Protein AF-A0A9D6S4U5-F1 (afdb_monomer)

Sequence (231 aa):
MVRTENAEIRNPKSLPSRQAGEIRNLKEIIKIENEGVQTYYLTKYLLEKYPKKKWVIDAGALQMMELSWIPHDAILTPHQGEFERLLSKITNYKLQITNKSQISNLEIFKQDISMEEKVKLFARTFNCTVLLKGERDIVCTGKCEGNVCLPTECGIVEGGNAGMTKGGTGDVLAGMVAALYTKNEAFLAAAGAAFVHKRAGEDLYTKNGYWYNASDLTDQIPQTMKRLFFL

Solvent-accessible surface area (backbone atoms only — not comparable to full-atom values): 13267 Å² total; per-residue (Å²): 144,80,88,82,77,85,78,75,81,75,72,79,75,73,77,80,77,84,73,76,64,84,82,80,49,71,76,60,40,72,68,46,82,53,63,67,62,24,41,32,53,47,48,52,51,51,46,70,74,44,70,86,57,90,46,69,43,48,66,70,46,54,72,48,55,60,82,90,64,57,46,72,61,20,33,35,49,32,42,63,74,51,44,54,53,52,58,63,48,46,66,66,51,53,76,74,57,86,59,69,78,61,51,59,62,62,55,56,7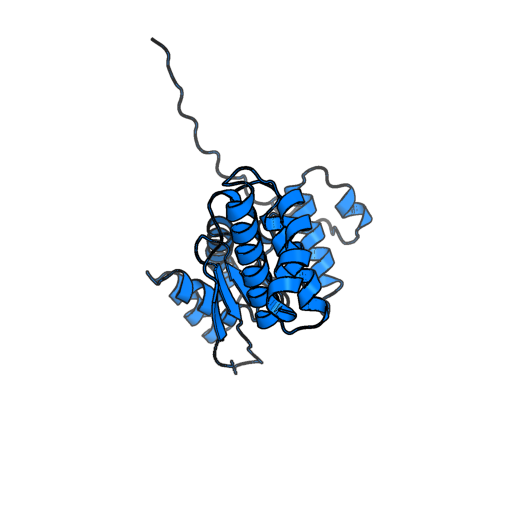5,76,49,100,66,56,70,65,57,52,47,44,52,46,11,40,75,54,22,16,21,35,37,39,49,58,75,56,25,42,31,19,30,12,52,58,61,91,94,46,63,57,83,64,52,70,50,76,41,64,65,41,56,78,44,58,80,46,83,52,36,66,56,51,45,52,51,41,24,48,60,39,38,76,82,44,55,52,53,60,11,43,49,50,28,51,40,51,51,19,52,18,42,42,54,42,34,75,75,50,46,64,71,58,54,39,65,56,45,58,68,33,36,64,56,43,50,47,52,75,76,74,107

Structure (mmCIF, N/CA/C/O backbone):
data_AF-A0A9D6S4U5-F1
#
_entry.id   AF-A0A9D6S4U5-F1
#
loop_
_atom_site.group_PDB
_atom_site.id
_atom_site.type_symbol
_atom_site.label_atom_id
_atom_site.label_alt_id
_atom_site.label_comp_id
_atom_site.label_asym_id
_atom_site.label_entity_id
_atom_site.label_seq_id
_atom_site.pdbx_PDB_ins_code
_atom_site.Cartn_x
_atom_site.Cartn_y
_atom_site.Cartn_z
_atom_site.occupancy
_atom_site.B_iso_or_equiv
_atom_site.auth_seq_id
_atom_site.auth_comp_id
_atom_site.auth_asym_id
_atom_site.auth_atom_id
_atom_site.pdbx_PDB_model_num
ATOM 1 N N . MET A 1 1 ? 12.311 46.807 -6.351 1.00 41.53 1 MET A N 1
ATOM 2 C CA . MET A 1 1 ? 10.930 47.138 -5.948 1.00 41.53 1 MET A CA 1
ATOM 3 C C . MET A 1 1 ? 9.990 46.116 -6.577 1.00 41.53 1 MET A C 1
ATOM 5 O O . MET A 1 1 ? 9.459 46.371 -7.640 1.00 41.53 1 MET A O 1
ATOM 9 N N . VAL A 1 2 ? 9.842 44.946 -5.952 1.00 29.11 2 VAL A N 1
ATOM 10 C CA . VAL A 1 2 ? 8.680 44.052 -6.086 1.00 29.11 2 VAL A CA 1
ATOM 11 C C . VAL A 1 2 ? 8.549 43.401 -4.712 1.00 29.11 2 VAL A C 1
ATOM 13 O O . VAL A 1 2 ? 9.478 42.745 -4.247 1.00 29.11 2 VAL A O 1
ATOM 16 N N . ARG A 1 3 ? 7.457 43.711 -4.014 1.00 29.62 3 ARG A N 1
ATOM 17 C CA . ARG A 1 3 ? 7.086 43.095 -2.740 1.00 29.62 3 ARG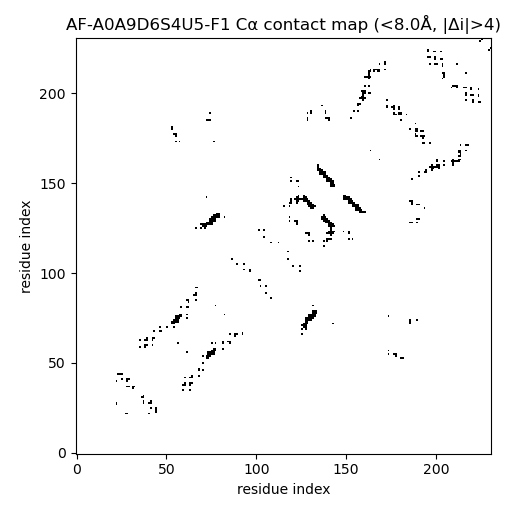 A CA 1
ATOM 18 C C . ARG A 1 3 ? 6.589 41.684 -3.048 1.00 29.62 3 ARG A C 1
ATOM 20 O O . ARG A 1 3 ? 5.656 41.547 -3.829 1.00 29.62 3 ARG A O 1
ATOM 27 N N . THR A 1 4 ? 7.182 40.662 -2.446 1.00 31.44 4 THR A N 1
ATOM 28 C CA . THR A 1 4 ? 6.557 39.339 -2.357 1.00 31.44 4 THR A CA 1
ATOM 29 C C . THR A 1 4 ? 5.975 39.213 -0.963 1.00 31.44 4 THR A C 1
ATOM 31 O O . THR A 1 4 ? 6.701 39.141 0.027 1.00 31.44 4 THR A O 1
ATOM 34 N N . GLU A 1 5 ? 4.653 39.313 -0.913 1.00 31.39 5 GLU A N 1
ATOM 35 C CA . GLU A 1 5 ? 3.834 39.195 0.282 1.00 31.39 5 GLU A CA 1
ATOM 36 C C . GLU A 1 5 ? 3.929 37.786 0.875 1.00 31.39 5 GLU A C 1
ATOM 38 O O . GLU A 1 5 ? 4.030 36.785 0.164 1.00 31.39 5 GLU A O 1
ATOM 43 N N . ASN A 1 6 ? 3.903 37.743 2.205 1.00 29.94 6 ASN A N 1
ATOM 44 C CA . ASN A 1 6 ? 3.861 36.545 3.027 1.00 29.94 6 ASN A CA 1
ATOM 45 C C . ASN A 1 6 ? 2.685 35.644 2.618 1.00 29.94 6 ASN A C 1
ATOM 47 O O . ASN A 1 6 ? 1.527 35.966 2.880 1.00 29.94 6 ASN A O 1
ATOM 51 N N . ALA A 1 7 ? 2.980 34.483 2.034 1.00 30.81 7 ALA A N 1
ATOM 52 C CA . ALA A 1 7 ? 2.013 33.401 1.927 1.00 30.81 7 ALA A CA 1
ATOM 53 C C . ALA A 1 7 ? 1.906 32.711 3.295 1.00 30.81 7 ALA A C 1
ATOM 55 O O . ALA A 1 7 ? 2.655 31.787 3.610 1.00 30.81 7 ALA A O 1
ATOM 56 N N . GLU A 1 8 ? 0.990 33.195 4.132 1.00 27.98 8 GLU A N 1
ATOM 57 C CA . GLU A 1 8 ? 0.555 32.476 5.325 1.00 27.98 8 GLU A CA 1
ATOM 58 C C . GLU A 1 8 ? 0.042 31.089 4.920 1.00 27.98 8 GLU A C 1
ATOM 60 O O . GLU A 1 8 ? -0.926 30.943 4.166 1.00 27.98 8 GLU A O 1
ATOM 65 N N . ILE A 1 9 ? 0.707 30.056 5.435 1.00 33.53 9 ILE A N 1
ATOM 66 C CA . ILE A 1 9 ? 0.289 28.662 5.326 1.00 33.53 9 ILE A CA 1
ATOM 67 C C . ILE A 1 9 ? -1.055 28.546 6.047 1.00 33.53 9 ILE A C 1
ATOM 69 O O . ILE A 1 9 ? -1.127 28.479 7.275 1.00 33.53 9 ILE A O 1
ATOM 73 N N . ARG A 1 10 ? -2.146 28.558 5.278 1.00 29.52 10 ARG A N 1
ATOM 74 C CA . ARG A 1 10 ? -3.490 28.317 5.800 1.00 29.52 10 ARG A CA 1
ATOM 75 C C . ARG A 1 10 ? -3.543 26.900 6.354 1.00 29.52 10 ARG A C 1
ATOM 77 O O . ARG A 1 10 ? -3.573 25.925 5.608 1.00 29.52 10 ARG A O 1
ATOM 84 N N . ASN A 1 11 ? -3.576 26.823 7.679 1.00 30.64 11 ASN A N 1
ATOM 85 C CA . ASN A 1 11 ? -3.965 25.650 8.445 1.00 30.64 11 ASN A CA 1
ATOM 86 C C . ASN A 1 11 ? -5.227 25.042 7.793 1.00 30.64 11 ASN A C 1
ATOM 88 O O . ASN A 1 11 ? -6.196 25.789 7.593 1.00 30.64 11 ASN A O 1
ATOM 92 N N . PRO A 1 12 ? -5.249 23.753 7.402 1.00 36.78 12 PRO A N 1
ATOM 93 C CA . PRO A 1 12 ? -6.454 23.160 6.847 1.00 36.78 12 PRO A CA 1
ATOM 94 C C . PRO A 1 12 ? -7.554 23.293 7.896 1.00 36.78 12 PRO A C 1
ATOM 96 O O . PRO A 1 12 ? -7.428 22.801 9.019 1.00 36.78 12 PRO A O 1
ATOM 99 N N . LYS A 1 13 ? -8.593 24.050 7.531 1.00 37.78 13 LYS A N 1
ATOM 100 C CA . LYS A 1 13 ? -9.791 24.270 8.336 1.00 37.78 13 LYS A CA 1
ATOM 101 C C . LYS A 1 13 ? -10.216 22.935 8.941 1.00 37.78 13 LYS A C 1
ATOM 103 O O . LYS A 1 13 ? -10.324 21.940 8.229 1.00 37.78 13 LYS A O 1
ATOM 108 N N . SER A 1 14 ? -10.418 22.956 10.254 1.00 41.00 14 SER A N 1
ATOM 109 C CA . SER A 1 14 ? -11.001 21.886 11.057 1.00 41.00 14 SER A CA 1
ATOM 110 C C . SER A 1 14 ? -12.035 21.079 10.268 1.00 41.00 14 SER A C 1
ATOM 112 O O . SER A 1 14 ? -12.929 21.676 9.658 1.00 41.00 14 SER A O 1
ATOM 114 N N . LEU A 1 15 ? -11.925 19.746 10.328 1.00 46.22 15 LEU A N 1
ATOM 115 C CA . LEU A 1 15 ? -12.984 18.804 9.946 1.00 46.22 15 LEU A CA 1
ATOM 116 C C . LEU A 1 15 ? -14.356 19.371 10.354 1.00 46.22 15 LEU A C 1
ATOM 118 O O . LEU A 1 15 ? -14.458 19.914 11.461 1.00 46.22 15 LEU A O 1
ATOM 122 N N . PRO A 1 16 ? -15.389 19.291 9.494 1.00 40.16 16 PRO A N 1
ATOM 123 C CA . PRO A 1 16 ? -16.650 19.964 9.748 1.00 40.16 16 PRO A CA 1
ATOM 124 C C . PRO A 1 16 ? -17.188 19.595 11.130 1.00 40.16 16 PRO A C 1
ATOM 126 O O . PRO A 1 16 ? -17.436 18.431 11.448 1.00 40.16 16 PRO A O 1
ATOM 129 N N . SER A 1 17 ? -17.358 20.625 11.955 1.00 39.44 17 SER A N 1
ATOM 130 C CA . SER A 1 17 ? -18.071 20.573 13.221 1.00 39.44 17 SER A CA 1
ATOM 131 C C . SER A 1 17 ? -19.433 19.919 13.006 1.00 39.44 17 SER A C 1
ATOM 133 O O . SER A 1 17 ? -20.260 20.497 12.307 1.00 39.44 17 SER A O 1
ATOM 135 N N . ARG A 1 18 ? -19.651 18.731 13.591 1.00 41.38 18 ARG A N 1
ATOM 136 C CA . ARG A 1 18 ? -20.960 18.106 13.872 1.00 41.38 18 ARG A CA 1
ATOM 137 C C . ARG A 1 18 ? -22.112 18.531 12.936 1.00 41.38 18 ARG A C 1
ATOM 139 O O . ARG A 1 18 ? -23.179 18.908 13.399 1.00 41.38 18 ARG A O 1
ATOM 146 N N . GLN A 1 19 ? -21.940 18.387 11.625 1.00 41.97 19 GLN A N 1
ATOM 147 C CA . GLN A 1 19 ? -23.052 18.106 10.716 1.00 41.97 19 GLN A CA 1
ATOM 148 C C . GLN A 1 19 ? -23.085 16.593 10.504 1.00 41.97 19 GLN A C 1
ATOM 150 O O . GLN A 1 19 ? -23.034 16.087 9.391 1.00 41.97 19 GLN A O 1
ATOM 155 N N . ALA A 1 20 ? -23.139 15.857 11.616 1.00 43.62 20 ALA A N 1
ATOM 156 C CA . ALA A 1 20 ? -23.478 14.444 11.629 1.00 43.62 20 ALA A CA 1
ATOM 157 C C . ALA A 1 20 ? -25.004 14.316 11.489 1.00 43.62 20 ALA A C 1
ATOM 159 O O . ALA A 1 20 ? -25.683 13.780 12.358 1.00 43.62 20 ALA A O 1
ATOM 160 N N . GLY A 1 21 ? -25.551 14.876 10.407 1.00 43.72 21 GLY A N 1
ATOM 161 C CA . GLY A 1 21 ? -26.733 14.281 9.808 1.00 43.72 21 GLY A CA 1
ATOM 162 C C . GLY A 1 21 ? -26.287 12.928 9.270 1.00 43.72 21 GLY A C 1
ATOM 163 O O . GLY A 1 21 ? -25.209 12.824 8.691 1.00 43.72 21 GLY A O 1
ATOM 164 N N . GLU A 1 22 ? -27.048 11.886 9.564 1.00 57.69 22 GLU A N 1
ATOM 165 C CA . GLU A 1 22 ? -26.748 10.485 9.285 1.00 57.69 22 GLU A CA 1
ATOM 166 C C . GLU A 1 22 ? -26.536 10.197 7.788 1.00 57.69 22 GLU A C 1
ATOM 168 O O . GLU A 1 22 ? -27.406 9.620 7.141 1.00 57.69 22 GLU A O 1
ATOM 173 N N . ILE A 1 23 ? -25.376 10.543 7.224 1.00 59.53 23 ILE A N 1
ATOM 174 C CA . ILE A 1 23 ? -24.997 10.097 5.881 1.00 59.53 23 ILE A CA 1
ATOM 175 C C . ILE A 1 23 ? -24.750 8.589 5.968 1.00 59.53 23 ILE A C 1
ATOM 177 O O . ILE A 1 23 ? -23.664 8.127 6.318 1.00 59.53 23 ILE A O 1
ATOM 181 N N . ARG A 1 24 ? -25.811 7.813 5.738 1.00 66.00 24 ARG A N 1
ATOM 182 C CA . ARG A 1 24 ? -25.848 6.355 5.950 1.00 66.00 24 ARG A CA 1
ATOM 183 C C . ARG A 1 24 ? -25.871 5.561 4.657 1.00 66.00 24 ARG A C 1
ATOM 185 O O . ARG A 1 24 ? -25.729 4.338 4.689 1.00 66.00 24 ARG A O 1
ATOM 192 N N . ASN A 1 25 ? -26.089 6.213 3.518 1.00 84.25 25 ASN A N 1
ATOM 193 C CA . ASN A 1 25 ? -26.232 5.514 2.252 1.00 84.25 25 ASN A CA 1
ATOM 194 C C . ASN A 1 25 ? -25.329 6.082 1.157 1.00 84.25 25 ASN A C 1
ATOM 196 O O . ASN A 1 25 ? -25.019 7.268 1.094 1.00 84.25 25 ASN A O 1
ATOM 200 N N . LEU A 1 26 ? -24.933 5.187 0.255 1.00 90.50 26 LEU A N 1
ATOM 201 C CA . LEU A 1 26 ? -24.018 5.487 -0.840 1.00 90.50 26 LEU A CA 1
ATOM 202 C C . LEU A 1 26 ? -24.548 6.590 -1.778 1.00 90.50 26 LEU A C 1
ATOM 204 O O . LEU A 1 26 ? -23.757 7.335 -2.347 1.00 90.50 26 LEU A O 1
ATOM 208 N N . LYS A 1 27 ? -25.876 6.723 -1.922 1.00 91.38 27 LYS A N 1
ATOM 209 C CA . LYS A 1 27 ? -26.492 7.727 -2.806 1.00 91.38 27 LYS A CA 1
ATOM 210 C C . LYS A 1 27 ? -26.282 9.152 -2.300 1.00 91.38 27 LYS A C 1
ATOM 212 O O . LYS A 1 27 ? -26.160 10.059 -3.115 1.00 91.38 27 LYS A O 1
ATOM 217 N N . GLU A 1 28 ? -26.268 9.354 -0.988 1.00 92.38 28 GLU A N 1
ATOM 218 C CA . GLU A 1 28 ? -25.967 10.650 -0.375 1.00 92.38 28 GLU A CA 1
ATOM 219 C C . GLU A 1 28 ? -24.478 10.970 -0.466 1.00 92.38 28 GLU A C 1
ATOM 221 O O . GLU A 1 28 ? -24.120 12.076 -0.854 1.00 92.38 28 GLU A O 1
ATOM 226 N N . ILE A 1 29 ? -23.617 9.982 -0.202 1.00 92.31 29 ILE A N 1
ATOM 227 C CA . ILE A 1 29 ? -22.157 10.147 -0.251 1.00 92.31 29 ILE A CA 1
ATOM 228 C C . ILE A 1 29 ? -21.697 10.610 -1.639 1.00 92.31 29 ILE A C 1
ATOM 230 O O . ILE A 1 29 ? -20.938 11.568 -1.753 1.00 92.31 29 ILE A O 1
ATOM 234 N N . ILE A 1 30 ? -22.192 9.978 -2.707 1.00 92.00 30 ILE A N 1
ATOM 235 C CA . ILE A 1 30 ? -21.795 10.310 -4.088 1.00 92.00 30 ILE A CA 1
ATOM 236 C C . ILE A 1 30 ? -22.186 11.750 -4.476 1.00 92.00 30 ILE A C 1
ATOM 238 O O . ILE A 1 30 ? -21.560 12.333 -5.354 1.00 92.00 30 ILE A O 1
ATOM 242 N N . LYS A 1 31 ? -23.178 12.355 -3.813 1.00 94.00 31 LYS A N 1
ATOM 243 C CA . LYS A 1 31 ? -23.618 13.734 -4.089 1.00 94.00 31 LYS A CA 1
ATOM 244 C C . LYS A 1 31 ? -22.784 14.808 -3.388 1.00 94.00 31 LYS A C 1
ATOM 246 O O . LYS A 1 31 ? -23.011 15.988 -3.632 1.00 94.00 31 LYS A O 1
ATOM 251 N N . ILE A 1 32 ? -21.871 14.434 -2.493 1.00 93.12 32 ILE A N 1
ATOM 252 C CA . ILE A 1 32 ? -21.016 15.391 -1.787 1.00 93.12 32 ILE A CA 1
ATOM 253 C C . ILE A 1 32 ? -20.034 16.016 -2.787 1.00 93.12 32 ILE A C 1
ATOM 255 O O . ILE A 1 32 ? -19.216 15.307 -3.361 1.00 93.12 32 ILE A O 1
ATOM 259 N N . GLU A 1 33 ? -20.093 17.340 -2.958 1.00 93.69 33 GLU A N 1
ATOM 260 C CA . GLU A 1 33 ? -19.238 18.078 -3.905 1.00 93.69 33 GLU A CA 1
ATOM 261 C C . GLU A 1 33 ? -17.784 18.212 -3.431 1.00 93.69 33 GLU A C 1
ATOM 263 O O . GLU A 1 33 ? -16.857 18.228 -4.235 1.00 93.69 33 GLU A O 1
ATOM 268 N N . ASN A 1 34 ? -17.560 18.321 -2.118 1.00 94.81 34 ASN A N 1
ATOM 269 C CA . ASN A 1 34 ? -16.206 18.409 -1.583 1.00 94.81 34 ASN A CA 1
ATOM 270 C C . ASN A 1 34 ? -15.543 17.024 -1.594 1.00 94.81 34 ASN A C 1
ATOM 272 O O . ASN A 1 34 ? -15.886 16.176 -0.771 1.00 94.81 34 ASN A O 1
ATOM 276 N N . GLU A 1 35 ? -14.562 16.825 -2.473 1.00 92.69 35 GLU A N 1
ATOM 277 C CA . GLU A 1 35 ? -13.875 15.538 -2.670 1.00 92.69 35 GLU A CA 1
ATOM 278 C C . GLU A 1 35 ? -13.271 14.958 -1.384 1.00 92.69 35 GLU A C 1
ATOM 280 O O . GLU A 1 35 ? -13.355 13.753 -1.145 1.00 92.69 35 GLU A O 1
ATOM 285 N N . GLY A 1 36 ? -12.699 15.796 -0.513 1.00 92.69 36 GLY A N 1
ATOM 286 C CA . GLY A 1 36 ? -12.126 15.342 0.757 1.00 92.69 36 GLY A CA 1
ATOM 287 C C . GLY A 1 36 ? -13.194 14.810 1.713 1.00 92.69 36 GLY A C 1
ATOM 288 O O . GLY A 1 36 ? -13.053 13.724 2.277 1.00 92.69 36 GLY A O 1
ATOM 289 N N . VAL A 1 37 ? -14.307 15.538 1.844 1.00 93.25 37 VAL A N 1
ATOM 290 C CA . VAL A 1 37 ? -15.459 15.113 2.657 1.00 93.25 37 VAL A CA 1
ATOM 291 C C . VAL A 1 37 ? -16.123 13.875 2.051 1.00 93.25 37 VAL A C 1
ATOM 293 O O . VAL A 1 37 ? -16.473 12.947 2.780 1.00 93.25 37 VAL A O 1
ATOM 296 N N . GLN A 1 38 ? -16.252 13.813 0.725 1.00 94.81 38 GLN A N 1
ATOM 297 C CA . GLN A 1 38 ? -16.763 12.636 0.030 1.00 94.81 38 GLN A CA 1
ATOM 298 C C . GLN A 1 38 ? -15.885 11.411 0.309 1.00 94.81 38 GLN A C 1
ATOM 300 O O . GLN A 1 38 ? -16.400 10.371 0.715 1.00 94.81 38 GLN A O 1
ATOM 305 N N . THR A 1 39 ? -14.565 11.546 0.156 1.00 95.38 39 THR A N 1
ATOM 306 C CA . THR A 1 39 ? -13.585 10.478 0.400 1.00 95.38 39 THR A CA 1
ATOM 307 C C . THR A 1 39 ? -13.649 9.983 1.842 1.00 95.38 39 THR A C 1
ATOM 309 O O . THR A 1 39 ? -13.636 8.774 2.069 1.00 95.38 39 THR A O 1
ATOM 312 N N . TYR A 1 40 ? -13.787 10.889 2.815 1.00 94.69 40 TYR A N 1
ATOM 313 C CA . TYR A 1 40 ? -13.971 10.551 4.229 1.00 94.69 40 TYR A CA 1
ATOM 314 C C . TYR A 1 40 ? -15.183 9.634 4.444 1.00 94.69 40 TYR A C 1
ATOM 316 O O . TYR A 1 40 ? -15.043 8.526 4.971 1.00 94.69 40 TYR A O 1
ATOM 324 N N . TYR A 1 41 ? -16.369 10.065 3.999 1.00 94.75 41 TYR A N 1
ATOM 325 C CA . TYR A 1 41 ? -17.599 9.299 4.206 1.00 94.75 41 TYR A CA 1
ATOM 326 C C . TYR A 1 41 ? -17.625 8.009 3.388 1.00 94.75 41 TYR A C 1
ATOM 328 O O . TYR A 1 41 ? -18.073 6.982 3.896 1.00 94.75 41 TYR A O 1
ATOM 336 N N . LEU A 1 42 ? -17.117 8.031 2.154 1.00 95.38 42 LEU A N 1
ATOM 337 C CA . LEU A 1 42 ? -17.051 6.851 1.297 1.00 95.38 42 LEU A CA 1
ATOM 338 C C . LEU A 1 42 ? -16.126 5.785 1.883 1.00 95.38 42 LEU A C 1
ATOM 340 O O . LEU A 1 42 ? -16.521 4.624 1.969 1.00 95.38 42 LEU A O 1
ATOM 344 N N . THR A 1 43 ? -14.930 6.181 2.325 1.00 95.56 43 THR A N 1
ATOM 345 C CA . THR A 1 43 ? -13.959 5.270 2.947 1.00 95.56 43 THR A CA 1
ATOM 346 C C . THR A 1 43 ? -14.571 4.630 4.186 1.00 95.56 43 THR A C 1
ATOM 348 O O . THR A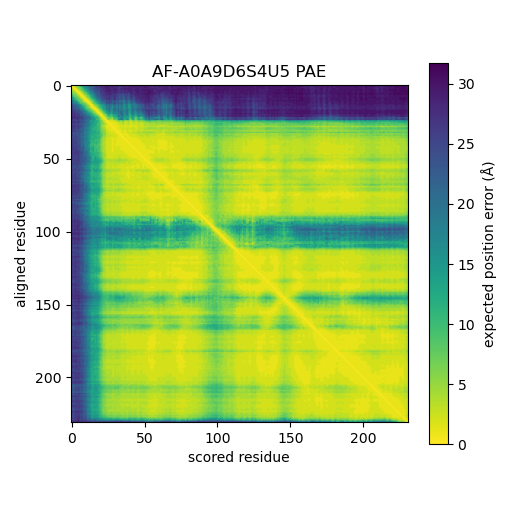 1 43 ? -14.636 3.406 4.272 1.00 95.56 43 THR A O 1
ATOM 351 N N . LYS A 1 44 ? -15.117 5.440 5.103 1.00 94.75 44 LYS A N 1
ATOM 352 C CA . LYS A 1 44 ? -15.775 4.934 6.313 1.00 94.75 44 LYS A CA 1
ATOM 353 C C . LYS A 1 44 ? -16.908 3.957 5.985 1.00 94.75 44 LYS A C 1
ATOM 355 O O . LYS A 1 44 ? -16.925 2.843 6.501 1.00 94.75 44 LYS A O 1
ATOM 360 N N . TYR A 1 45 ? -17.810 4.347 5.082 1.00 94.44 45 TYR A N 1
ATOM 361 C CA . TYR A 1 45 ? -18.949 3.528 4.667 1.00 94.44 45 TYR A CA 1
ATOM 362 C C . TYR A 1 45 ? -18.517 2.168 4.113 1.00 94.44 45 TYR A C 1
ATOM 364 O O . TYR A 1 45 ? -19.099 1.141 4.459 1.00 94.44 45 TYR A O 1
ATOM 372 N N . LEU A 1 46 ? -17.509 2.148 3.240 1.00 95.38 46 LEU A N 1
ATOM 373 C CA . LEU A 1 46 ? -17.031 0.925 2.605 1.00 95.38 46 LEU A CA 1
ATOM 374 C C . LEU A 1 46 ? -16.376 -0.029 3.613 1.00 95.38 46 LEU A C 1
ATOM 376 O O . LEU A 1 46 ? -16.697 -1.221 3.598 1.00 95.38 46 LEU A O 1
ATOM 380 N N . LEU A 1 47 ? -15.522 0.491 4.501 1.00 95.00 47 LEU A N 1
ATOM 381 C CA . LEU A 1 47 ? -14.848 -0.298 5.537 1.00 95.00 47 LEU A CA 1
ATOM 382 C C . LEU A 1 47 ? -15.858 -0.899 6.529 1.00 95.00 47 LEU A C 1
ATOM 384 O O . LEU A 1 47 ? -15.798 -2.095 6.814 1.00 95.00 47 LEU A O 1
ATOM 388 N N . GLU A 1 48 ? -16.836 -0.109 6.987 1.00 92.69 48 GLU A N 1
ATOM 389 C CA . GLU A 1 48 ? -17.883 -0.567 7.914 1.00 92.69 48 GLU A CA 1
ATOM 390 C C . GLU A 1 48 ? -18.845 -1.569 7.264 1.00 92.69 48 GLU A C 1
ATOM 392 O O . GLU A 1 48 ? -19.259 -2.542 7.896 1.00 92.69 48 GLU A O 1
ATOM 397 N N . LYS A 1 49 ? -19.200 -1.365 5.990 1.00 93.75 49 LYS A N 1
ATOM 398 C CA . LYS A 1 49 ? -20.122 -2.251 5.269 1.00 93.75 49 LYS A CA 1
ATOM 399 C C . LYS A 1 49 ? -19.505 -3.608 4.940 1.00 93.75 49 LYS A C 1
ATOM 401 O O . LYS A 1 49 ? -20.227 -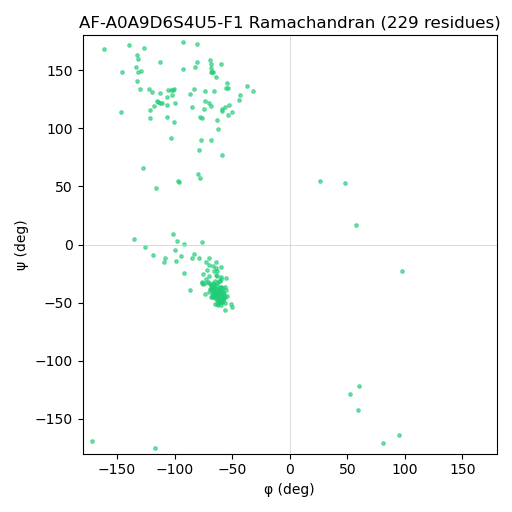4.605 4.888 1.00 93.75 49 LYS A O 1
ATOM 406 N N . TYR A 1 50 ? -18.196 -3.665 4.702 1.00 94.56 50 TYR A N 1
ATOM 407 C CA . TYR A 1 50 ? -17.506 -4.898 4.323 1.00 94.56 50 TYR A CA 1
ATOM 408 C C . TYR A 1 50 ? -16.289 -5.190 5.221 1.00 94.56 50 TYR A C 1
ATOM 410 O O . TYR A 1 50 ? -15.156 -5.255 4.735 1.00 94.56 50 TYR A O 1
ATOM 418 N N . PRO A 1 51 ? -16.509 -5.470 6.518 1.00 91.88 51 PRO A N 1
ATOM 419 C CA . PRO A 1 51 ? -15.432 -5.597 7.503 1.00 91.88 51 PRO A CA 1
ATOM 420 C C . PRO A 1 51 ? -14.565 -6.849 7.310 1.00 91.88 51 PRO A C 1
ATOM 422 O O . PRO A 1 51 ? -13.464 -6.928 7.834 1.00 91.88 51 PRO A O 1
ATOM 425 N N . LYS A 1 52 ? -15.060 -7.845 6.560 1.00 92.38 52 LYS A N 1
ATOM 426 C CA . LYS A 1 52 ? -14.364 -9.117 6.290 1.00 92.38 52 LYS A CA 1
ATOM 427 C C . LYS A 1 52 ? -13.639 -9.148 4.940 1.00 92.38 52 LYS A C 1
ATOM 429 O O . LYS A 1 52 ? -13.164 -10.204 4.526 1.00 92.38 52 LYS A O 1
ATOM 434 N N . LYS A 1 53 ? -13.649 -8.049 4.180 1.00 95.19 53 LYS A N 1
ATOM 435 C CA . LYS A 1 53 ? -12.938 -7.983 2.896 1.00 95.19 53 LYS A CA 1
ATOM 436 C C . LYS A 1 53 ? -11.462 -7.678 3.132 1.00 95.19 53 LYS A C 1
ATOM 438 O O . LYS A 1 53 ? -11.097 -7.044 4.112 1.00 95.19 53 LYS A O 1
ATOM 443 N N . LYS A 1 54 ? -10.631 -8.129 2.195 1.00 96.62 54 LYS A N 1
ATOM 444 C CA . LYS A 1 54 ? -9.217 -7.768 2.123 1.00 96.62 54 LYS A CA 1
ATOM 445 C C . LYS A 1 54 ? -9.101 -6.333 1.615 1.00 96.62 54 LYS A C 1
ATOM 447 O O . LYS A 1 54 ? -9.518 -6.058 0.491 1.00 96.62 54 LYS A O 1
ATOM 452 N N . TRP A 1 55 ? -8.570 -5.441 2.445 1.00 97.94 55 TRP A N 1
ATOM 453 C CA . TRP A 1 55 ? -8.468 -4.014 2.149 1.00 97.94 55 TRP A CA 1
ATOM 454 C C . TRP A 1 55 ? -7.035 -3.609 1.823 1.00 97.94 55 TRP A C 1
ATOM 456 O O . TRP A 1 55 ? -6.112 -3.958 2.555 1.00 97.94 55 TRP A O 1
ATOM 466 N N . VAL A 1 56 ? -6.880 -2.841 0.746 1.00 98.38 56 VAL A N 1
ATOM 467 C CA . VAL A 1 56 ? -5.688 -2.032 0.472 1.00 98.38 56 VAL A CA 1
ATOM 468 C C . VAL A 1 56 ? -6.134 -0.577 0.514 1.00 98.38 56 VAL A C 1
ATOM 470 O O . VAL A 1 56 ? -7.091 -0.217 -0.172 1.00 98.38 56 VAL A O 1
ATOM 473 N N . ILE A 1 57 ? -5.503 0.232 1.360 1.00 98.00 57 ILE A N 1
ATOM 474 C CA . ILE A 1 57 ? -5.872 1.629 1.593 1.00 98.00 57 ILE A CA 1
ATOM 475 C C . ILE A 1 57 ? -4.688 2.505 1.185 1.00 98.00 57 ILE A C 1
ATOM 477 O O . ILE A 1 57 ? -3.604 2.382 1.756 1.00 98.00 57 ILE A O 1
ATOM 481 N N . ASP A 1 58 ? -4.911 3.385 0.210 1.00 97.19 58 ASP A N 1
ATOM 482 C CA . ASP A 1 58 ? -3.880 4.241 -0.383 1.00 97.19 58 ASP A CA 1
ATOM 483 C C . ASP A 1 58 ? -4.335 5.706 -0.485 1.00 97.19 58 ASP A C 1
ATOM 485 O O . ASP A 1 58 ? -5.531 6.017 -0.419 1.00 97.19 58 ASP A O 1
ATOM 489 N N . ALA A 1 59 ? -3.364 6.600 -0.668 1.00 93.44 59 ALA A N 1
ATOM 490 C CA . ALA A 1 59 ? -3.562 7.984 -1.082 1.00 93.44 59 ALA A CA 1
ATOM 491 C C . ALA A 1 59 ? -4.587 8.760 -0.223 1.00 93.44 59 ALA A C 1
ATOM 493 O O . ALA A 1 59 ? -4.527 8.784 1.011 1.00 93.44 59 ALA A O 1
ATOM 494 N N . GLY A 1 60 ? -5.567 9.400 -0.871 1.00 92.69 60 GLY A N 1
ATOM 495 C CA . GLY A 1 60 ? -6.587 10.222 -0.214 1.00 92.69 60 GLY A CA 1
ATOM 496 C C . GLY A 1 60 ? -7.378 9.487 0.875 1.00 92.69 60 GLY A C 1
ATOM 497 O O . GLY A 1 60 ? -7.771 10.108 1.864 1.00 92.69 60 GLY A O 1
ATOM 498 N N . ALA A 1 61 ? -7.552 8.165 0.767 1.00 95.94 61 ALA A N 1
ATOM 499 C CA . ALA A 1 61 ? -8.226 7.384 1.801 1.00 95.94 61 ALA A CA 1
ATOM 500 C C . ALA A 1 61 ? -7.411 7.347 3.106 1.00 95.94 61 ALA A C 1
ATOM 502 O O . ALA A 1 61 ? -7.976 7.561 4.179 1.00 95.94 61 ALA A O 1
ATOM 503 N N . LEU A 1 62 ? -6.083 7.185 3.030 1.00 96.06 62 LEU A N 1
ATOM 504 C CA . LEU A 1 62 ? -5.187 7.250 4.199 1.00 96.06 62 LEU A CA 1
ATOM 505 C C . LEU A 1 62 ? -5.219 8.634 4.861 1.00 96.06 62 LEU A C 1
ATOM 507 O O . LEU A 1 62 ? -5.201 8.769 6.089 1.00 96.06 62 LEU A O 1
ATOM 511 N N . GLN A 1 63 ? -5.302 9.684 4.044 1.00 93.44 63 GLN A N 1
ATOM 512 C CA . GLN A 1 63 ? -5.354 11.060 4.532 1.00 93.44 63 GLN A CA 1
ATOM 513 C C . GLN A 1 63 ? -6.654 11.349 5.288 1.00 93.44 63 GLN A C 1
ATOM 515 O O . GLN A 1 63 ? -6.616 12.026 6.318 1.00 93.44 63 GLN A O 1
ATOM 520 N N . MET A 1 64 ? -7.781 10.802 4.829 1.00 93.62 64 MET A N 1
ATOM 521 C CA . MET A 1 64 ? -9.104 11.076 5.399 1.00 93.62 64 MET A CA 1
ATOM 522 C C . MET A 1 64 ? -9.534 10.090 6.490 1.00 93.62 64 MET A C 1
ATOM 524 O O . MET A 1 64 ? -10.344 10.455 7.334 1.00 93.62 64 MET A O 1
ATOM 528 N N . MET A 1 65 ? -9.011 8.863 6.519 1.00 93.69 65 MET A N 1
ATOM 529 C CA . MET A 1 65 ? -9.455 7.851 7.483 1.00 93.69 65 MET A CA 1
ATOM 530 C C . MET A 1 65 ? -9.065 8.171 8.932 1.00 93.69 65 MET A C 1
ATOM 532 O O . MET A 1 65 ? -8.020 8.768 9.189 1.00 93.69 65 MET A O 1
ATOM 536 N N . GLU A 1 66 ? -9.852 7.697 9.892 1.00 92.69 66 GLU A N 1
ATOM 537 C CA . GLU A 1 66 ? -9.447 7.653 11.299 1.00 92.69 66 GLU A CA 1
ATOM 538 C C . GLU A 1 66 ? -8.802 6.307 11.645 1.00 92.69 66 GLU A C 1
ATOM 540 O O . GLU A 1 66 ? -9.141 5.266 11.078 1.00 92.69 66 GLU A O 1
ATOM 545 N N . LEU A 1 67 ? -7.888 6.316 12.619 1.00 92.94 67 LEU A N 1
ATOM 546 C CA . LEU A 1 67 ? -7.143 5.117 13.026 1.00 92.94 67 LEU A CA 1
ATOM 547 C C . LEU A 1 67 ? -8.049 4.012 13.593 1.00 92.94 67 LEU A C 1
ATOM 549 O O . LEU A 1 67 ? -7.733 2.833 13.480 1.00 92.94 67 LEU A O 1
ATOM 553 N N . SER A 1 68 ? -9.197 4.384 14.167 1.00 90.56 68 SER A N 1
ATOM 554 C CA . SER A 1 68 ? -10.180 3.439 14.706 1.00 90.56 68 SER A CA 1
ATOM 555 C C . SER A 1 68 ? -10.917 2.630 13.639 1.00 90.56 68 SER A C 1
ATOM 557 O O . SER A 1 68 ? -11.604 1.674 13.986 1.00 90.56 68 SER A O 1
ATOM 559 N N . TRP A 1 69 ? -10.798 2.996 12.360 1.00 91.81 69 TRP A N 1
ATOM 560 C CA . TRP A 1 69 ? -11.476 2.308 11.260 1.00 91.81 69 TRP A CA 1
ATOM 561 C C . TRP A 1 69 ? -10.577 1.330 10.515 1.00 91.81 69 TRP A C 1
ATOM 563 O O . TRP A 1 69 ? -11.066 0.669 9.602 1.00 91.81 69 TRP A O 1
ATOM 573 N N . ILE A 1 70 ? -9.282 1.271 10.848 1.00 94.62 70 ILE A N 1
ATOM 574 C CA . ILE A 1 70 ? -8.331 0.365 10.197 1.00 94.62 70 ILE A CA 1
ATOM 575 C C . ILE A 1 70 ? -8.839 -1.072 10.386 1.00 94.62 70 ILE A C 1
ATOM 577 O O . ILE A 1 70 ? -8.910 -1.539 11.525 1.00 94.62 70 ILE A O 1
ATOM 581 N N . PRO A 1 71 ? -9.212 -1.782 9.305 1.00 94.38 71 PRO A N 1
ATOM 582 C CA . PRO A 1 71 ? -9.606 -3.175 9.422 1.00 94.38 71 PRO A CA 1
ATOM 583 C C . PRO A 1 71 ? -8.407 -4.040 9.799 1.00 94.38 71 PRO A C 1
ATOM 585 O O . PRO A 1 71 ? -7.282 -3.791 9.359 1.00 94.38 71 PRO A O 1
ATOM 588 N N . HIS A 1 72 ? -8.680 -5.107 10.544 1.00 92.19 72 HIS A N 1
ATOM 589 C CA . HIS A 1 72 ? -7.705 -6.166 10.777 1.00 92.19 72 HIS A CA 1
ATOM 590 C C . HIS A 1 72 ? -7.166 -6.709 9.448 1.00 92.19 72 HIS A C 1
ATOM 592 O O . HIS A 1 72 ? -7.923 -6.876 8.489 1.00 92.19 72 HIS A O 1
ATOM 598 N N . ASP A 1 73 ? -5.858 -6.964 9.397 1.00 93.25 73 ASP A N 1
ATOM 599 C CA . ASP A 1 73 ? -5.140 -7.444 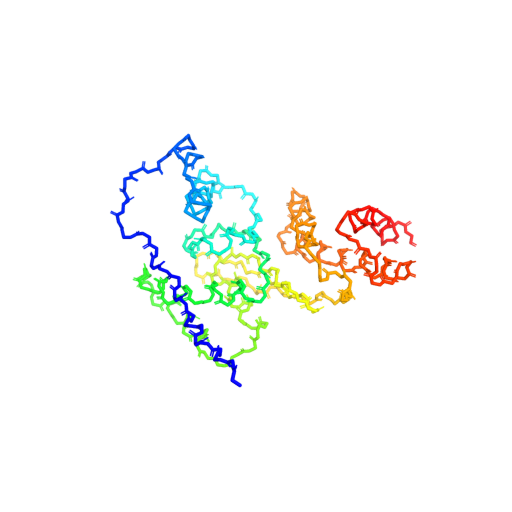8.211 1.00 93.25 73 ASP A CA 1
ATOM 600 C C . ASP A 1 73 ? -5.260 -6.529 6.969 1.00 93.25 73 ASP A C 1
ATOM 602 O O . ASP A 1 73 ? -4.962 -6.950 5.850 1.00 93.25 73 ASP A O 1
ATOM 606 N N . ALA A 1 74 ? -5.672 -5.263 7.105 1.00 97.50 74 ALA A N 1
ATOM 607 C CA . ALA A 1 74 ? -5.599 -4.317 5.991 1.00 97.50 74 ALA A CA 1
ATOM 608 C C . ALA A 1 74 ? -4.138 -4.012 5.616 1.00 97.50 74 ALA A C 1
ATOM 610 O O . ALA A 1 74 ? -3.257 -3.982 6.479 1.00 97.50 74 ALA A O 1
ATOM 611 N N . ILE A 1 75 ? -3.888 -3.738 4.334 1.00 98.62 75 ILE A N 1
ATOM 612 C CA . ILE A 1 75 ? -2.610 -3.208 3.851 1.00 98.62 75 ILE A CA 1
ATOM 613 C C . ILE A 1 75 ? -2.756 -1.701 3.653 1.00 98.62 75 ILE A C 1
ATOM 615 O O . ILE A 1 75 ? -3.599 -1.247 2.883 1.00 98.62 75 ILE A O 1
ATOM 619 N N . LEU A 1 76 ? -1.927 -0.921 4.333 1.00 98.56 76 LEU A N 1
ATOM 620 C CA . LEU A 1 76 ? -1.812 0.518 4.145 1.00 98.56 76 LEU A CA 1
ATOM 621 C C . LEU A 1 76 ? -0.565 0.784 3.304 1.00 98.56 76 LEU A C 1
ATOM 623 O O . LEU A 1 76 ? 0.499 0.244 3.610 1.00 98.56 76 LEU A O 1
ATOM 627 N N . THR A 1 77 ? -0.668 1.630 2.281 1.00 98.25 77 THR A N 1
ATOM 628 C CA . THR A 1 77 ? 0.448 1.931 1.364 1.00 98.25 77 THR A CA 1
ATOM 629 C C . THR A 1 77 ? 0.909 3.396 1.427 1.00 98.25 77 THR A C 1
ATOM 631 O O . THR A 1 77 ? 1.026 4.035 0.381 1.00 98.25 77 THR A O 1
ATOM 634 N N . PRO A 1 78 ? 1.154 3.987 2.614 1.00 98.12 78 PRO A N 1
ATOM 635 C CA . PRO A 1 78 ? 1.494 5.402 2.716 1.00 98.12 78 PRO A CA 1
ATOM 636 C C . PRO A 1 78 ? 2.863 5.706 2.101 1.00 98.12 78 PRO A C 1
ATOM 638 O O . PRO A 1 78 ? 3.799 4.912 2.198 1.00 98.12 78 PRO A O 1
ATOM 641 N N . HIS A 1 79 ? 3.031 6.903 1.546 1.00 95.56 79 HIS A N 1
ATOM 642 C CA . HIS A 1 79 ? 4.362 7.521 1.490 1.00 95.56 79 HIS A CA 1
ATOM 643 C C . HIS A 1 79 ? 4.706 8.187 2.839 1.00 95.56 79 HIS A C 1
ATOM 645 O O . HIS A 1 79 ? 3.848 8.314 3.713 1.00 95.56 79 HIS A O 1
ATOM 651 N N . GLN A 1 80 ? 5.941 8.675 3.022 1.00 94.88 80 GLN A N 1
ATOM 652 C CA . GLN A 1 80 ? 6.389 9.249 4.305 1.00 94.88 80 GLN A CA 1
ATOM 653 C C . GLN A 1 80 ? 5.431 10.307 4.890 1.00 94.88 80 GLN A C 1
ATOM 655 O O . GLN A 1 80 ? 4.966 10.156 6.016 1.00 94.88 80 GLN A O 1
ATOM 660 N N . GLY A 1 81 ? 5.077 11.341 4.120 1.00 94.38 81 GLY A N 1
ATOM 661 C CA . GLY A 1 81 ? 4.140 12.375 4.581 1.00 94.38 81 GLY A CA 1
ATOM 662 C C . GLY A 1 81 ? 2.727 11.870 4.923 1.00 94.38 81 GLY A C 1
ATOM 663 O O . GLY A 1 81 ? 2.087 12.409 5.823 1.00 94.38 81 GLY A O 1
ATOM 664 N N . GLU A 1 82 ? 2.221 10.830 4.253 1.00 96.56 82 GLU A N 1
ATOM 665 C CA . GLU A 1 82 ? 0.949 10.190 4.628 1.00 96.56 82 GLU A CA 1
ATOM 666 C C . GLU A 1 82 ? 1.077 9.428 5.942 1.00 96.56 82 GLU A C 1
ATOM 668 O O . GLU A 1 82 ? 0.201 9.525 6.803 1.00 96.56 82 GLU A O 1
ATOM 673 N N . PHE A 1 83 ? 2.190 8.724 6.135 1.00 96.62 83 PHE A N 1
ATOM 674 C CA . PHE A 1 83 ? 2.449 7.996 7.368 1.00 96.62 83 PHE A CA 1
ATOM 675 C C . PHE A 1 83 ? 2.603 8.944 8.563 1.00 96.62 83 PHE A C 1
ATOM 677 O O . PHE A 1 83 ? 1.990 8.728 9.605 1.00 96.62 83 PHE A O 1
ATOM 684 N N . GLU A 1 84 ? 3.316 10.059 8.404 1.00 93.88 84 GLU A N 1
ATOM 685 C CA . GLU A 1 84 ? 3.419 11.104 9.431 1.00 93.88 84 GLU A CA 1
ATOM 686 C C . GLU A 1 84 ? 2.045 11.692 9.801 1.00 93.88 84 GLU A C 1
ATOM 688 O O . GLU A 1 84 ? 1.767 11.955 10.975 1.00 93.88 84 GLU A O 1
ATOM 693 N N . ARG A 1 85 ? 1.134 11.833 8.827 1.00 93.81 85 ARG A N 1
ATOM 694 C CA . ARG A 1 85 ? -0.260 12.236 9.084 1.00 93.81 85 ARG A CA 1
ATOM 695 C C . ARG A 1 85 ? -1.055 11.170 9.834 1.00 93.81 85 ARG A C 1
ATOM 697 O O . ARG A 1 85 ? -1.896 11.530 10.651 1.00 93.81 85 ARG A O 1
ATOM 704 N N . LEU A 1 86 ? -0.815 9.882 9.593 1.00 94.25 86 LEU A N 1
ATOM 705 C CA . LEU A 1 86 ? -1.417 8.812 10.397 1.00 94.25 86 LEU A CA 1
ATOM 706 C C . LEU A 1 86 ? -0.892 8.853 11.836 1.00 94.25 86 LEU A C 1
ATOM 708 O O . LEU A 1 86 ? -1.677 8.775 12.779 1.00 94.25 86 LEU A O 1
ATOM 712 N N . LEU A 1 87 ? 0.415 9.057 12.019 1.00 92.12 87 LEU A N 1
ATOM 713 C CA . LEU A 1 87 ? 1.024 9.177 13.344 1.00 92.12 87 LEU A CA 1
ATOM 714 C C . LEU A 1 87 ? 0.474 10.375 14.128 1.00 92.12 87 LEU A C 1
ATOM 716 O O . LEU A 1 87 ? 0.223 10.256 15.326 1.00 92.12 87 LEU A O 1
ATOM 720 N N . SER A 1 88 ? 0.213 11.515 13.481 1.00 90.50 88 SER A N 1
ATOM 721 C CA . SER A 1 88 ? -0.348 12.685 14.174 1.00 90.50 88 SER A CA 1
ATOM 722 C C . SER A 1 88 ? -1.760 12.439 14.729 1.00 90.50 88 SER A C 1
ATOM 724 O O . SER A 1 88 ? -2.127 13.006 15.764 1.00 90.50 88 SER A O 1
ATOM 726 N N . LYS A 1 89 ? -2.525 11.517 14.124 1.00 90.44 89 LYS A N 1
ATOM 727 C CA . LYS A 1 89 ? -3.859 11.101 14.593 1.00 90.44 89 LYS A CA 1
ATOM 728 C C . LYS A 1 89 ? -3.816 10.230 15.854 1.00 90.44 89 LYS A C 1
ATOM 730 O O . LYS A 1 89 ? -4.836 10.112 16.535 1.00 90.44 89 LYS A O 1
ATOM 735 N N . ILE A 1 90 ? -2.655 9.681 16.234 1.00 87.06 90 ILE A N 1
ATOM 736 C CA . ILE A 1 90 ? -2.505 8.838 17.436 1.00 87.06 90 ILE A CA 1
ATOM 737 C C . ILE A 1 90 ? -2.941 9.577 18.706 1.00 87.06 90 ILE A C 1
ATOM 739 O O . ILE A 1 90 ? -3.570 8.981 19.579 1.00 87.06 90 ILE A O 1
ATOM 743 N N . THR A 1 91 ? -2.661 10.879 18.811 1.00 79.50 91 THR A N 1
ATOM 744 C CA . THR A 1 91 ? -3.052 11.664 19.994 1.00 79.50 91 THR A CA 1
ATOM 745 C C . THR A 1 91 ? -4.571 11.682 20.177 1.00 79.50 91 THR A C 1
ATOM 747 O O . THR A 1 91 ? -5.056 11.436 21.280 1.00 79.50 91 THR A O 1
ATOM 750 N N . ASN A 1 92 ? -5.326 11.888 19.094 1.00 77.06 92 ASN A N 1
ATOM 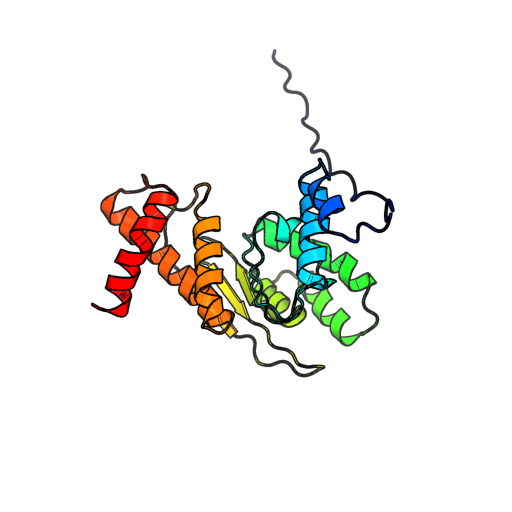751 C CA . ASN A 1 92 ? -6.791 11.868 19.120 1.00 77.06 92 ASN A CA 1
ATOM 752 C C . ASN A 1 92 ? -7.346 10.457 19.340 1.00 77.06 92 ASN A C 1
ATOM 754 O O . ASN A 1 92 ? -8.380 10.290 19.985 1.00 77.06 92 ASN A O 1
ATOM 758 N N . TYR A 1 93 ? -6.658 9.437 18.828 1.00 76.88 93 TYR A N 1
ATOM 759 C CA . TYR A 1 93 ? -7.014 8.039 19.052 1.00 76.88 93 TYR A CA 1
ATOM 760 C C . TYR A 1 93 ? -6.837 7.632 20.523 1.00 76.88 93 TYR A C 1
ATOM 762 O O . TYR A 1 93 ? -7.728 7.016 21.100 1.00 76.88 93 TYR A O 1
ATOM 770 N N . LYS A 1 94 ? -5.752 8.067 21.181 1.00 74.50 94 LYS A N 1
ATOM 771 C CA . LYS A 1 94 ? -5.500 7.816 22.612 1.00 74.50 94 LYS A CA 1
ATOM 772 C C . LYS A 1 94 ? -6.640 8.315 23.505 1.00 74.50 94 LYS A C 1
ATOM 774 O O . LYS A 1 94 ? -6.965 7.651 24.482 1.00 74.50 94 LYS A O 1
ATOM 779 N N . LEU A 1 95 ? -7.269 9.442 23.162 1.00 63.78 95 LEU A N 1
ATOM 780 C CA . LEU A 1 95 ? -8.412 9.992 23.908 1.00 63.78 95 LEU A CA 1
ATOM 781 C C . LEU A 1 95 ? -9.673 9.111 23.838 1.00 63.78 95 LEU A C 1
ATOM 783 O O . LEU A 1 95 ? -10.568 9.271 24.661 1.00 63.78 95 LEU A O 1
ATOM 787 N N . GLN A 1 96 ? -9.751 8.195 22.871 1.00 67.25 96 GLN A N 1
ATOM 788 C CA . GLN A 1 96 ? -10.893 7.299 22.668 1.00 67.25 96 GLN A CA 1
ATOM 789 C C . GLN A 1 96 ? -10.708 5.934 23.354 1.00 67.25 96 GLN A C 1
ATOM 791 O O . GLN A 1 96 ? -11.658 5.158 23.433 1.00 67.25 96 GLN A O 1
ATOM 796 N N . ILE A 1 97 ? -9.508 5.628 23.863 1.00 68.81 97 ILE A N 1
ATOM 797 C CA . ILE A 1 97 ? -9.177 4.332 24.467 1.00 68.81 97 ILE A CA 1
ATOM 798 C C . ILE A 1 97 ? -9.228 4.4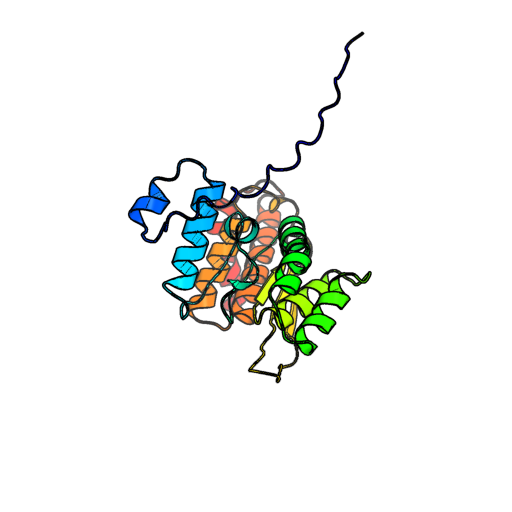18 25.994 1.00 68.81 97 ILE A C 1
ATOM 800 O O . ILE A 1 97 ? -8.646 5.310 26.604 1.00 68.81 97 ILE A O 1
ATOM 804 N N . THR A 1 98 ? -9.863 3.433 26.629 1.00 60.41 98 THR A N 1
ATOM 805 C CA . THR A 1 98 ? -9.924 3.297 28.098 1.00 60.41 98 THR A CA 1
ATOM 806 C C . THR A 1 98 ? -8.906 2.295 28.661 1.00 60.41 98 THR A C 1
ATOM 808 O O . THR A 1 98 ? -8.657 2.276 29.866 1.00 60.41 98 THR A O 1
ATOM 811 N N . ASN A 1 99 ? -8.290 1.462 27.813 1.00 64.19 99 ASN A N 1
ATOM 812 C CA . ASN A 1 99 ? -7.353 0.418 28.230 1.00 64.19 99 ASN A CA 1
ATOM 813 C C . ASN A 1 99 ? -5.912 0.948 28.398 1.00 64.19 99 ASN A C 1
ATOM 815 O O . ASN A 1 99 ? -5.268 1.370 27.436 1.00 64.19 99 ASN A O 1
ATOM 819 N N . LYS A 1 100 ? -5.379 0.863 29.626 1.00 59.25 100 LYS A N 1
ATOM 820 C CA . LYS A 1 100 ? -4.031 1.334 29.992 1.00 59.25 100 LYS A CA 1
ATOM 821 C C . LYS A 1 100 ? -2.888 0.642 29.236 1.00 59.25 100 LYS A C 1
ATOM 823 O O . LYS A 1 100 ? -1.882 1.299 28.989 1.00 59.25 100 LYS A O 1
ATOM 828 N N . SER A 1 101 ? -3.019 -0.631 28.846 1.00 61.78 101 SER A N 1
ATOM 829 C CA . SER A 1 101 ? -1.938 -1.353 28.146 1.00 61.78 101 SER A CA 1
ATOM 830 C C . SER A 1 101 ? -1.744 -0.892 26.697 1.00 61.78 101 SER A C 1
ATOM 832 O O . SER A 1 101 ? -0.632 -0.914 26.180 1.00 61.78 101 SER A O 1
ATOM 834 N N . GLN A 1 102 ? -2.809 -0.422 26.042 1.00 62.53 102 GLN A N 1
ATOM 835 C CA . GLN A 1 102 ? -2.710 0.181 24.711 1.00 62.53 102 GLN A CA 1
ATOM 836 C C . GLN A 1 102 ? -2.120 1.595 24.790 1.00 62.53 102 GLN A C 1
ATOM 838 O O . GLN A 1 102 ? -1.344 1.993 23.926 1.00 62.53 102 GLN A O 1
ATOM 843 N N . ILE A 1 103 ? -2.418 2.335 25.864 1.00 63.72 103 ILE A N 1
ATOM 844 C CA . ILE A 1 103 ? -1.925 3.700 26.089 1.00 63.72 103 ILE A CA 1
ATOM 845 C C . ILE A 1 103 ? -0.390 3.770 26.164 1.00 63.72 103 ILE A C 1
ATOM 847 O O . ILE A 1 103 ? 0.184 4.703 25.598 1.00 63.72 103 ILE A O 1
ATOM 851 N N . SER A 1 104 ? 0.273 2.807 26.814 1.00 64.19 104 SER A N 1
ATOM 852 C CA . SER A 1 104 ? 1.739 2.798 26.935 1.00 64.19 104 SER A CA 1
ATOM 853 C C . SER A 1 104 ? 2.441 2.634 25.586 1.00 64.19 104 SER A C 1
ATOM 855 O O . SER A 1 104 ? 3.433 3.310 25.331 1.00 64.19 104 SER A O 1
ATOM 857 N N . ASN A 1 105 ? 1.898 1.815 24.678 1.00 66.88 105 ASN A N 1
ATOM 858 C CA . ASN A 1 105 ? 2.464 1.640 23.334 1.00 66.88 105 ASN A CA 1
ATOM 859 C C . ASN A 1 105 ? 2.350 2.923 22.497 1.00 66.88 105 ASN A C 1
ATOM 861 O O . ASN A 1 105 ? 3.238 3.235 21.707 1.00 66.88 105 ASN A O 1
ATOM 865 N N . LEU A 1 106 ? 1.285 3.704 22.707 1.00 73.44 106 LEU A N 1
ATOM 866 C CA . LEU A 1 106 ? 1.064 4.962 21.990 1.00 73.44 106 LEU A CA 1
ATOM 867 C C . LEU A 1 106 ? 2.021 6.086 22.428 1.00 73.44 106 LEU A C 1
ATOM 869 O O . LEU A 1 106 ? 2.242 7.031 21.673 1.00 73.44 106 LEU A O 1
ATOM 873 N N . GLU A 1 107 ? 2.600 6.011 23.630 1.00 74.00 107 GLU A N 1
ATOM 874 C CA . GLU A 1 107 ? 3.588 6.990 24.114 1.00 74.00 107 GLU A CA 1
ATOM 875 C C . GLU A 1 107 ? 4.962 6.815 23.463 1.00 74.00 107 GLU A C 1
ATOM 877 O O . GLU A 1 107 ? 5.690 7.796 23.312 1.00 74.00 107 GLU A O 1
ATOM 882 N N . ILE A 1 108 ? 5.281 5.603 23.001 1.00 76.75 108 ILE A N 1
ATOM 883 C CA . ILE A 1 108 ? 6.549 5.288 22.329 1.00 76.75 108 ILE A CA 1
ATOM 884 C C . ILE A 1 108 ? 6.686 6.084 21.023 1.00 76.75 108 ILE A C 1
ATOM 886 O O . ILE A 1 108 ? 7.773 6.552 20.701 1.00 76.75 108 ILE A O 1
ATOM 890 N N . PHE A 1 109 ? 5.582 6.354 20.315 1.00 79.12 109 PHE A N 1
ATOM 891 C CA . PHE A 1 109 ? 5.604 7.151 19.080 1.00 79.12 109 PHE A CA 1
ATOM 892 C C . PHE A 1 109 ? 6.043 8.611 19.275 1.00 79.12 109 PHE A C 1
ATOM 894 O O . PHE A 1 109 ? 6.354 9.279 18.290 1.00 79.12 109 PHE A O 1
ATOM 901 N N . LYS A 1 110 ? 6.063 9.119 20.517 1.00 74.25 110 LYS A N 1
ATOM 902 C CA . LYS A 1 110 ? 6.571 10.464 20.844 1.00 74.25 110 LYS A CA 1
ATOM 903 C C . LYS A 1 110 ? 8.083 10.500 21.062 1.00 74.25 110 LYS A C 1
ATOM 905 O O . LYS A 1 110 ? 8.641 11.586 21.178 1.00 74.25 110 LYS A O 1
ATOM 910 N N . GLN A 1 111 ? 8.724 9.340 21.167 1.00 78.62 111 GLN A N 1
ATOM 911 C CA . GLN A 1 111 ? 10.168 9.239 21.327 1.00 78.62 111 GLN A CA 1
ATOM 912 C C . GLN A 1 111 ? 10.867 9.395 19.974 1.00 78.62 111 GLN A C 1
ATOM 914 O O . GLN A 1 111 ? 10.280 9.150 18.913 1.00 78.62 111 GLN A O 1
ATOM 919 N N . ASP A 1 112 ? 12.135 9.796 20.019 1.00 84.75 112 ASP A N 1
ATOM 920 C CA . ASP A 1 112 ? 12.975 9.885 18.829 1.00 84.75 112 ASP A CA 1
ATOM 921 C C . ASP A 1 112 ? 13.485 8.489 18.442 1.00 84.75 112 ASP A C 1
ATOM 923 O O . ASP A 1 112 ? 14.563 8.050 18.835 1.00 84.75 112 ASP A O 1
ATOM 927 N N . ILE A 1 113 ? 12.626 7.744 17.748 1.00 89.38 113 ILE A N 1
ATOM 928 C CA . ILE A 1 113 ? 12.908 6.408 17.216 1.00 89.38 113 ILE A CA 1
ATOM 929 C C . ILE A 1 113 ? 12.938 6.434 15.684 1.00 89.38 113 ILE A C 1
ATOM 931 O O . ILE A 1 113 ? 12.324 7.299 15.045 1.00 89.38 113 ILE A O 1
ATOM 935 N N . SER A 1 114 ? 13.624 5.453 15.090 1.00 92.69 114 SER A N 1
ATOM 936 C CA . SER A 1 114 ? 13.741 5.325 13.635 1.00 92.69 114 SER A CA 1
ATOM 937 C C . SER A 1 114 ? 12.373 5.165 12.959 1.00 92.69 114 SER A C 1
ATOM 939 O O . SER A 1 114 ? 11.403 4.696 13.559 1.00 92.69 114 SER A O 1
ATOM 941 N N . MET A 1 115 ? 12.288 5.542 11.678 1.00 92.94 115 MET A N 1
ATOM 942 C CA . MET A 1 115 ? 11.054 5.375 10.902 1.00 92.94 115 MET A CA 1
ATOM 943 C C . MET A 1 115 ? 10.629 3.903 10.815 1.00 92.94 115 MET A C 1
ATOM 945 O O . MET A 1 115 ? 9.447 3.599 10.933 1.00 92.94 115 MET A O 1
ATOM 949 N N . GLU A 1 116 ? 11.589 2.988 10.680 1.00 93.81 116 GLU A N 1
ATOM 950 C CA . GLU A 1 116 ? 11.339 1.544 10.663 1.00 93.81 116 GLU A CA 1
ATOM 951 C C . GLU A 1 116 ? 10.671 1.060 11.956 1.00 93.81 116 GLU A C 1
ATOM 953 O O . GLU A 1 116 ? 9.643 0.384 11.909 1.00 93.81 116 GLU A O 1
ATOM 958 N N . GLU A 1 117 ? 11.180 1.483 13.117 1.00 93.12 117 GLU A N 1
ATOM 959 C CA . GLU A 1 117 ? 10.576 1.132 14.403 1.00 93.12 117 GLU A CA 1
ATOM 960 C C . GLU A 1 117 ? 9.182 1.760 14.566 1.00 93.12 117 GLU A C 1
ATOM 962 O O . GLU A 1 117 ? 8.271 1.104 15.073 1.00 93.12 117 GLU A O 1
ATOM 967 N N . LYS A 1 118 ? 8.947 2.977 14.047 1.00 94.75 118 LYS A N 1
ATOM 968 C CA . LYS A 1 118 ? 7.593 3.569 14.001 1.00 94.75 118 LYS A CA 1
ATOM 969 C C . LYS A 1 118 ? 6.640 2.724 13.158 1.00 94.75 118 LYS A C 1
ATOM 971 O O . LYS A 1 118 ? 5.522 2.465 13.595 1.00 94.75 118 LYS A O 1
ATOM 976 N N . VAL A 1 119 ? 7.061 2.276 11.977 1.00 96.38 119 VAL A N 1
ATOM 977 C CA . VAL A 1 119 ? 6.248 1.431 11.085 1.00 96.38 119 VAL A CA 1
ATOM 978 C C . VAL A 1 119 ? 5.930 0.090 11.746 1.00 96.38 119 VAL A C 1
ATOM 980 O O . VAL A 1 119 ? 4.770 -0.322 11.780 1.00 96.38 119 VAL A O 1
ATOM 983 N N . LYS A 1 120 ? 6.931 -0.553 12.349 1.00 94.94 120 LYS A N 1
ATOM 984 C CA . LYS A 1 120 ? 6.795 -1.816 13.084 1.00 94.94 120 LYS A CA 1
ATOM 985 C C . LYS A 1 120 ? 5.806 -1.707 14.247 1.00 94.94 120 LYS A C 1
ATOM 987 O O . LYS A 1 120 ? 4.890 -2.524 14.369 1.00 94.94 120 LYS A O 1
ATOM 992 N N . LEU A 1 121 ? 5.952 -0.674 15.078 1.00 92.06 121 LEU A N 1
ATOM 993 C CA . LEU A 1 121 ? 5.044 -0.399 16.192 1.00 92.06 121 LEU A CA 1
ATOM 994 C C . LEU A 1 121 ? 3.630 -0.090 15.702 1.00 92.06 121 LEU A C 1
ATOM 996 O O . LEU A 1 121 ? 2.665 -0.567 16.301 1.00 92.06 121 LEU A O 1
ATOM 1000 N N . PHE A 1 122 ? 3.489 0.677 14.618 1.00 94.31 122 PHE A N 1
ATOM 1001 C CA . PHE A 1 122 ? 2.189 1.012 14.039 1.00 94.31 122 PHE A CA 1
ATOM 1002 C C . PHE A 1 122 ? 1.469 -0.241 13.535 1.00 94.31 122 PHE A C 1
ATOM 1004 O O . PHE A 1 122 ? 0.337 -0.497 13.944 1.00 94.31 122 PHE A O 1
ATOM 1011 N N . ALA A 1 123 ? 2.148 -1.059 12.727 1.00 95.56 123 ALA A N 1
ATOM 1012 C CA . ALA A 1 123 ? 1.612 -2.306 12.186 1.00 95.56 123 ALA A CA 1
ATOM 1013 C C . ALA A 1 123 ? 1.093 -3.227 13.303 1.00 95.56 123 ALA A C 1
ATOM 1015 O O . ALA A 1 123 ? -0.020 -3.745 13.229 1.00 95.56 123 ALA A O 1
ATOM 1016 N N . ARG A 1 124 ? 1.861 -3.362 14.394 1.00 92.38 124 ARG A N 1
ATOM 1017 C CA . ARG A 1 124 ? 1.462 -4.131 15.582 1.00 92.38 124 ARG A CA 1
ATOM 1018 C C . ARG A 1 124 ? 0.288 -3.513 16.335 1.00 92.38 124 ARG A C 1
ATOM 1020 O O . ARG A 1 124 ? -0.614 -4.238 16.737 1.00 92.38 124 ARG A O 1
ATOM 1027 N N . THR A 1 125 ? 0.299 -2.199 16.535 1.00 89.94 125 THR A N 1
ATOM 1028 C CA . THR A 1 125 ? -0.727 -1.489 17.316 1.00 89.94 125 THR A CA 1
ATOM 1029 C C . THR A 1 125 ? -2.094 -1.557 16.644 1.00 89.94 125 THR A C 1
ATOM 1031 O O . THR A 1 125 ? -3.097 -1.753 17.324 1.00 89.94 125 THR A O 1
ATOM 1034 N N . PHE A 1 126 ? -2.129 -1.430 15.317 1.00 92.06 126 PHE A N 1
ATOM 1035 C CA . PHE A 1 126 ? -3.365 -1.397 14.533 1.00 92.06 126 PHE A CA 1
ATOM 1036 C C . PHE A 1 126 ? -3.688 -2.723 13.831 1.00 92.06 126 PHE A C 1
ATOM 1038 O O . PHE A 1 126 ? -4.616 -2.765 13.033 1.00 92.06 126 PHE A O 1
ATOM 1045 N N . ASN A 1 127 ? -2.948 -3.798 14.139 1.00 94.31 127 ASN A N 1
ATOM 1046 C CA . ASN A 1 127 ? -3.137 -5.144 13.583 1.00 94.31 127 ASN A CA 1
ATOM 1047 C C . ASN A 1 127 ? -3.288 -5.136 12.046 1.00 94.31 127 ASN A C 1
ATOM 1049 O O . ASN A 1 127 ? -4.285 -5.603 11.489 1.00 94.31 127 ASN A O 1
ATOM 1053 N N . CYS A 1 128 ? -2.319 -4.508 11.381 1.00 96.62 128 CYS A N 1
ATOM 1054 C CA . CYS A 1 128 ? -2.329 -4.257 9.945 1.00 96.62 128 CYS A CA 1
ATOM 1055 C C . CYS A 1 128 ? -0.940 -4.472 9.330 1.00 96.62 128 CYS A C 1
ATOM 1057 O O . CYS A 1 128 ? 0.062 -4.652 10.030 1.00 96.62 128 CYS A O 1
ATOM 1059 N N . THR A 1 129 ? -0.881 -4.441 8.001 1.00 98.50 129 THR A N 1
ATOM 1060 C CA . THR A 1 129 ? 0.367 -4.376 7.238 1.00 98.50 129 THR A CA 1
ATOM 1061 C C . THR A 1 129 ? 0.580 -2.955 6.734 1.00 98.50 129 THR A C 1
ATOM 1063 O O . THR A 1 129 ? -0.325 -2.352 6.164 1.00 98.50 129 THR A O 1
ATOM 1066 N N . VAL A 1 130 ? 1.787 -2.425 6.898 1.00 98.69 130 VAL A N 1
ATOM 1067 C CA . VAL A 1 130 ? 2.190 -1.128 6.350 1.00 98.69 130 VAL A CA 1
ATOM 1068 C C . VAL A 1 130 ? 3.280 -1.361 5.315 1.00 98.69 130 VAL A C 1
ATOM 1070 O O . VAL A 1 130 ? 4.315 -1.933 5.642 1.00 98.69 130 VAL A O 1
ATOM 1073 N N . LEU A 1 131 ? 3.045 -0.901 4.088 1.00 98.69 131 LEU A N 1
ATOM 1074 C CA . LEU A 1 131 ? 4.036 -0.737 3.028 1.00 98.69 131 LEU A CA 1
ATOM 1075 C C . LEU A 1 131 ? 4.373 0.754 2.941 1.00 98.69 131 LEU A C 1
ATOM 1077 O O . LEU A 1 131 ? 3.685 1.520 2.268 1.00 98.69 131 LEU A O 1
ATOM 1081 N N . LEU A 1 132 ? 5.404 1.174 3.671 1.00 98.44 132 LEU A N 1
ATOM 1082 C CA . LEU A 1 132 ? 5.891 2.546 3.638 1.00 98.44 132 LEU A CA 1
ATOM 1083 C C . LEU A 1 132 ? 6.737 2.748 2.378 1.00 98.44 132 LEU A C 1
ATOM 1085 O O . LEU A 1 132 ? 7.849 2.229 2.288 1.00 98.44 132 LEU A O 1
ATOM 1089 N N . LYS A 1 133 ? 6.200 3.518 1.429 1.00 96.94 133 LYS A N 1
ATOM 1090 C CA . LYS A 1 133 ? 6.831 3.826 0.139 1.00 96.94 133 LYS A CA 1
ATOM 1091 C C . LYS A 1 133 ? 7.986 4.815 0.326 1.00 96.94 133 LYS A C 1
ATOM 1093 O O . LYS A 1 133 ? 7.808 5.864 0.954 1.00 96.94 133 LYS A O 1
ATOM 1098 N N . GLY A 1 134 ? 9.136 4.523 -0.274 1.00 94.19 134 GLY A N 1
ATOM 1099 C CA . GLY A 1 134 ? 10.322 5.377 -0.256 1.00 94.19 134 GLY A CA 1
ATOM 1100 C C . GLY A 1 134 ? 11.423 4.883 -1.198 1.00 94.19 134 GLY A C 1
ATOM 1101 O O . GLY A 1 134 ? 11.224 3.979 -2.005 1.00 94.19 134 GLY A O 1
ATOM 1102 N N . GLU A 1 135 ? 12.622 5.459 -1.086 1.00 92.44 135 GLU A N 1
ATOM 1103 C CA . GLU A 1 135 ? 13.801 4.936 -1.800 1.00 92.44 135 GLU A CA 1
ATOM 1104 C C . GLU A 1 135 ? 14.054 3.469 -1.422 1.00 92.44 135 GLU A C 1
ATOM 1106 O O . GLU A 1 135 ? 14.237 2.601 -2.275 1.00 92.44 135 GLU A O 1
ATOM 1111 N N . ARG A 1 136 ? 13.930 3.170 -0.127 1.00 95.19 136 ARG A N 1
ATOM 1112 C CA . ARG A 1 136 ? 13.813 1.817 0.415 1.00 95.19 136 ARG A CA 1
ATOM 1113 C C . ARG A 1 136 ? 12.415 1.678 0.994 1.00 95.19 136 ARG A C 1
ATOM 1115 O O . ARG A 1 136 ? 12.033 2.471 1.852 1.00 95.19 136 ARG A O 1
ATOM 1122 N N . ASP A 1 137 ? 11.659 0.710 0.490 1.00 97.94 137 ASP A N 1
ATOM 1123 C CA . ASP A 1 137 ? 10.303 0.482 0.976 1.00 97.94 137 ASP A CA 1
ATOM 1124 C C . ASP A 1 137 ? 10.407 -0.365 2.233 1.00 97.94 137 ASP A C 1
ATOM 1126 O O . ASP A 1 137 ? 11.135 -1.358 2.254 1.00 97.94 137 ASP A O 1
ATOM 1130 N N . ILE A 1 138 ? 9.683 0.024 3.275 1.00 98.50 138 ILE A N 1
ATOM 1131 C CA . ILE A 1 138 ? 9.636 -0.721 4.531 1.00 98.50 138 ILE A CA 1
ATOM 1132 C C . ILE A 1 138 ? 8.282 -1.403 4.599 1.00 98.50 138 ILE A C 1
ATOM 1134 O O . ILE A 1 138 ? 7.246 -0.738 4.589 1.00 98.50 138 ILE A O 1
ATOM 1138 N N . VAL A 1 139 ? 8.288 -2.727 4.685 1.00 98.56 139 VAL A N 1
ATOM 1139 C CA . VAL A 1 139 ? 7.079 -3.528 4.850 1.00 98.56 139 VAL A CA 1
ATOM 1140 C C . VAL A 1 139 ? 7.101 -4.120 6.238 1.00 98.56 139 VAL A C 1
ATOM 1142 O O . VAL A 1 139 ? 8.033 -4.843 6.558 1.00 98.56 139 VAL A O 1
ATOM 1145 N N . CYS A 1 140 ? 6.087 -3.854 7.053 1.00 98.19 140 CYS A N 1
ATOM 1146 C CA . CYS A 1 140 ? 5.917 -4.539 8.331 1.00 98.19 140 CYS A CA 1
ATOM 1147 C C . CYS A 1 140 ? 4.480 -5.015 8.500 1.00 98.19 140 CYS A C 1
ATOM 1149 O O . CYS A 1 140 ? 3.544 -4.283 8.182 1.00 98.19 140 CYS A O 1
ATOM 1151 N N . THR A 1 141 ? 4.303 -6.211 9.057 1.00 97.44 141 THR A N 1
ATOM 1152 C CA . THR A 1 141 ? 2.997 -6.747 9.452 1.00 97.44 141 THR A CA 1
ATOM 1153 C C . THR A 1 141 ? 2.959 -7.030 10.943 1.00 97.44 141 THR A C 1
ATOM 1155 O O . THR A 1 141 ? 3.847 -7.675 11.503 1.00 97.44 141 THR A O 1
ATOM 1158 N N . GLY A 1 142 ? 1.905 -6.562 11.601 1.00 94.75 142 GLY A N 1
ATOM 1159 C CA . GLY A 1 142 ? 1.618 -6.890 12.987 1.00 94.75 142 GLY A CA 1
ATOM 1160 C C . GLY A 1 142 ? 0.357 -7.728 13.085 1.00 94.75 142 GLY A C 1
ATOM 1161 O O . GLY A 1 142 ? -0.663 -7.336 12.532 1.00 94.75 142 GLY A O 1
ATOM 1162 N N . LYS A 1 143 ? 0.428 -8.851 13.809 1.00 91.75 143 LYS A N 1
ATOM 1163 C CA . LYS A 1 143 ? -0.724 -9.715 14.094 1.00 91.75 143 LYS A CA 1
ATOM 1164 C C . LYS A 1 143 ? -0.931 -9.857 15.600 1.00 91.75 143 LYS A C 1
ATOM 1166 O O . LYS A 1 143 ? -0.065 -10.388 16.297 1.00 91.75 143 LYS A O 1
ATOM 1171 N N . CYS A 1 144 ? -2.064 -9.368 16.100 1.00 86.00 144 CYS A N 1
ATOM 1172 C CA . CYS A 1 144 ? -2.442 -9.462 17.512 1.00 86.00 144 CYS A CA 1
ATOM 1173 C C . CYS A 1 144 ? -3.865 -10.007 17.679 1.00 86.00 144 CYS A C 1
ATOM 1175 O O . CYS A 1 144 ? -4.800 -9.530 17.040 1.00 86.00 144 CYS A O 1
ATOM 1177 N N . GLU A 1 145 ? -4.034 -10.957 18.592 1.00 83.94 145 GLU A N 1
ATOM 1178 C CA . GLU A 1 145 ? -5.315 -11.528 18.995 1.00 83.94 145 GLU A CA 1
ATOM 1179 C C . GLU A 1 145 ? -5.506 -11.318 20.506 1.00 83.94 145 GLU A C 1
ATOM 1181 O O . GLU A 1 145 ? -4.800 -11.883 21.347 1.00 83.94 145 GLU A O 1
ATOM 1186 N N . GLY A 1 146 ? -6.434 -10.430 20.869 1.00 81.19 146 GLY A N 1
ATOM 1187 C CA . GLY A 1 146 ? -6.610 -9.998 22.256 1.00 81.19 146 GLY A CA 1
ATOM 1188 C C . GLY A 1 146 ? -5.347 -9.329 22.815 1.00 81.19 146 GLY A C 1
ATOM 1189 O O . GLY A 1 146 ? -4.875 -8.331 22.276 1.00 81.19 146 GLY A O 1
ATOM 1190 N N . ASN A 1 147 ? -4.806 -9.877 23.907 1.00 78.19 147 ASN A N 1
ATOM 1191 C CA . ASN A 1 147 ? -3.570 -9.389 24.537 1.00 78.19 147 ASN A CA 1
ATOM 1192 C C . ASN A 1 147 ? -2.304 -10.099 24.023 1.00 78.19 147 ASN A C 1
ATOM 1194 O O . ASN A 1 147 ? -1.206 -9.808 24.500 1.00 78.19 147 ASN A O 1
ATOM 1198 N N . VAL A 1 148 ? -2.441 -11.040 23.086 1.00 82.38 148 VAL A N 1
ATOM 1199 C CA . VAL A 1 148 ? -1.327 -11.813 22.533 1.00 82.38 148 VAL A CA 1
ATOM 1200 C C . VAL A 1 148 ? -0.977 -11.251 21.163 1.00 82.38 148 VAL A C 1
ATOM 1202 O O . VAL A 1 148 ? -1.838 -11.102 20.306 1.00 82.38 148 VAL A O 1
ATOM 1205 N N . CYS A 1 149 ? 0.298 -10.946 20.944 1.00 84.12 149 CYS A N 1
ATOM 1206 C CA . CYS A 1 149 ? 0.799 -10.505 19.648 1.00 84.12 149 CYS A CA 1
ATOM 1207 C C . CYS A 1 149 ? 1.904 -11.441 19.184 1.00 84.12 149 CYS A C 1
ATOM 1209 O O . CYS A 1 149 ? 2.823 -11.737 19.952 1.00 84.12 149 CYS A O 1
ATOM 1211 N N . LEU A 1 150 ? 1.837 -11.846 17.921 1.00 86.88 150 LEU A N 1
ATOM 1212 C CA . LEU A 1 150 ? 2.940 -12.522 17.253 1.00 86.88 150 LEU A CA 1
ATOM 1213 C C . LEU A 1 150 ? 4.103 -11.536 17.034 1.00 86.88 150 LEU A C 1
ATOM 1215 O O . LEU A 1 150 ? 3.893 -10.314 17.050 1.00 86.88 150 LEU A O 1
ATOM 1219 N N . PRO A 1 151 ? 5.339 -12.035 16.844 1.00 88.31 151 PRO A N 1
ATOM 1220 C CA . PRO A 1 151 ? 6.450 -11.198 16.415 1.00 88.31 151 PRO A CA 1
ATOM 1221 C C . PRO A 1 151 ? 6.087 -10.427 15.143 1.00 88.31 151 PRO A C 1
ATOM 1223 O O . PRO A 1 151 ? 5.513 -10.985 14.212 1.00 88.31 151 PRO A O 1
ATOM 1226 N N . THR A 1 152 ? 6.403 -9.133 15.116 1.00 91.06 152 THR A N 1
ATOM 1227 C CA . THR A 1 152 ? 6.211 -8.310 13.919 1.00 91.06 152 THR A CA 1
ATOM 1228 C C . THR A 1 152 ? 7.218 -8.745 12.862 1.00 91.06 152 THR A C 1
ATOM 1230 O O . THR A 1 152 ? 8.423 -8.698 13.111 1.00 91.06 152 THR A O 1
ATOM 1233 N N . GLU A 1 153 ? 6.732 -9.152 11.695 1.00 94.38 153 GLU A N 1
ATOM 1234 C CA . GLU A 1 153 ? 7.577 -9.447 10.540 1.00 94.38 153 GLU A CA 1
ATOM 1235 C C . GLU A 1 153 ? 7.808 -8.147 9.773 1.00 94.38 153 GLU A C 1
ATOM 1237 O O . GLU A 1 153 ? 6.853 -7.425 9.478 1.00 94.38 153 GLU A O 1
ATOM 1242 N N . CYS A 1 154 ? 9.069 -7.842 9.475 1.00 96.81 154 CYS A N 1
ATOM 1243 C CA . CYS A 1 154 ? 9.456 -6.672 8.700 1.00 96.81 154 CYS A CA 1
ATOM 1244 C C . CYS A 1 154 ? 10.443 -7.064 7.599 1.00 96.81 154 CYS A C 1
ATOM 1246 O O . CYS A 1 154 ? 11.246 -7.982 7.767 1.00 96.81 154 CYS A O 1
ATOM 1248 N N . GLY A 1 155 ? 10.394 -6.348 6.482 1.00 97.00 155 GLY A N 1
ATOM 1249 C CA . GLY A 1 155 ? 11.309 -6.491 5.361 1.00 97.00 155 GLY A CA 1
ATOM 1250 C C . GLY A 1 155 ? 11.562 -5.148 4.693 1.00 97.00 155 GLY A C 1
ATOM 1251 O O . GLY A 1 155 ? 10.691 -4.278 4.667 1.00 97.00 155 GLY A O 1
ATOM 1252 N N . ILE A 1 156 ? 12.765 -4.993 4.147 1.00 97.81 156 ILE A N 1
ATOM 1253 C CA . ILE A 1 156 ? 13.150 -3.828 3.356 1.00 97.81 156 ILE A CA 1
ATOM 1254 C C . ILE A 1 156 ? 13.209 -4.261 1.896 1.00 97.81 156 ILE A C 1
ATOM 1256 O O . ILE A 1 156 ? 13.880 -5.236 1.559 1.00 97.81 156 ILE A O 1
ATOM 1260 N N . VAL A 1 157 ? 12.504 -3.535 1.034 1.00 97.81 157 VAL A N 1
ATOM 1261 C CA . VAL A 1 157 ? 12.564 -3.728 -0.413 1.00 97.81 157 VAL A CA 1
ATOM 1262 C C . VAL A 1 157 ? 13.346 -2.575 -1.026 1.00 97.81 157 VAL A C 1
ATOM 1264 O O . VAL A 1 157 ? 12.899 -1.421 -1.060 1.00 97.81 157 VAL A O 1
ATOM 1267 N N . GLU A 1 158 ? 14.538 -2.904 -1.501 1.00 96.50 158 GLU A N 1
ATOM 1268 C CA . GLU A 1 158 ? 15.453 -1.980 -2.163 1.00 96.50 158 GLU A CA 1
ATOM 1269 C C . GLU A 1 158 ? 15.265 -1.988 -3.686 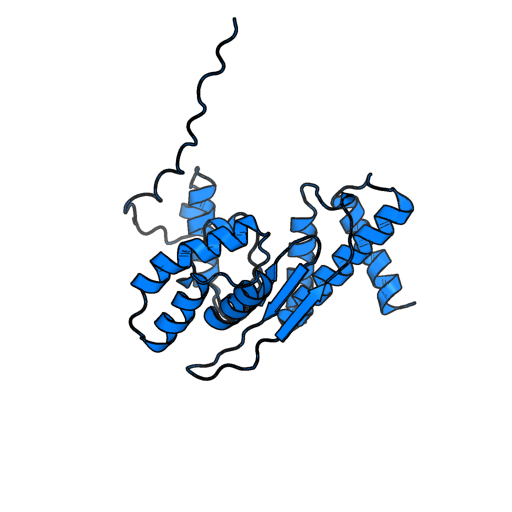1.00 96.50 158 GLU A C 1
ATOM 1271 O O . GLU A 1 158 ? 14.482 -2.767 -4.236 1.00 96.50 158 GLU A O 1
ATOM 1276 N N . GLY A 1 159 ? 15.981 -1.088 -4.357 1.00 94.62 159 GLY A N 1
ATOM 1277 C CA . GLY A 1 159 ? 15.941 -0.921 -5.804 1.00 94.62 159 GLY A CA 1
ATOM 1278 C C . GLY A 1 159 ? 14.964 0.155 -6.263 1.00 94.62 159 GLY A C 1
ATOM 1279 O O . GLY A 1 159 ? 14.498 0.997 -5.490 1.00 94.62 159 GLY A O 1
ATOM 1280 N N . GLY A 1 160 ? 14.649 0.117 -7.552 1.00 93.50 160 GLY A N 1
ATOM 1281 C CA . GLY A 1 160 ? 13.926 1.195 -8.217 1.00 93.50 160 GLY A CA 1
ATOM 1282 C C . GLY A 1 160 ? 14.860 2.347 -8.590 1.00 93.50 160 GLY A C 1
ATOM 1283 O O . GLY A 1 160 ? 16.081 2.220 -8.572 1.00 93.50 160 GLY A O 1
ATOM 1284 N N . ASN A 1 161 ? 14.295 3.471 -9.024 1.00 95.31 161 ASN A N 1
ATOM 1285 C CA . ASN A 1 161 ? 15.071 4.639 -9.445 1.00 95.31 161 ASN A CA 1
ATOM 1286 C C . ASN A 1 161 ? 14.216 5.910 -9.454 1.00 95.31 161 ASN A C 1
ATOM 1288 O O . ASN A 1 161 ? 12.988 5.851 -9.417 1.00 95.31 161 ASN A O 1
ATOM 1292 N N . ALA A 1 162 ? 14.868 7.067 -9.591 1.00 94.31 162 ALA A N 1
ATOM 1293 C CA . ALA A 1 162 ? 14.208 8.374 -9.619 1.00 94.31 162 ALA A CA 1
ATOM 1294 C C . ALA A 1 162 ? 13.177 8.545 -10.756 1.00 94.31 162 ALA A C 1
ATOM 1296 O O . ALA A 1 162 ? 12.293 9.393 -10.659 1.00 94.31 162 ALA A O 1
ATOM 1297 N N . GLY A 1 163 ? 13.236 7.725 -11.814 1.00 93.38 163 GLY A N 1
ATOM 1298 C CA . GLY A 1 163 ? 12.230 7.707 -12.880 1.00 93.38 163 GLY A CA 1
ATOM 1299 C C . GLY A 1 163 ? 10.843 7.272 -12.396 1.00 93.38 163 GLY A C 1
ATOM 1300 O O . GLY A 1 163 ? 9.847 7.629 -13.022 1.00 93.38 163 GLY A O 1
ATOM 1301 N N . MET A 1 164 ? 10.771 6.582 -11.252 1.00 94.12 164 MET A N 1
ATOM 1302 C CA . MET A 1 164 ? 9.526 6.161 -10.609 1.00 94.12 164 MET A CA 1
ATOM 1303 C C . MET A 1 164 ? 8.845 7.295 -9.831 1.00 94.12 164 MET A C 1
ATOM 1305 O O . MET A 1 164 ? 7.686 7.153 -9.446 1.00 94.12 164 MET A O 1
ATOM 1309 N N . THR A 1 165 ? 9.515 8.431 -9.611 1.00 89.69 165 THR A N 1
ATOM 1310 C CA . THR A 1 165 ? 8.960 9.600 -8.906 1.00 89.69 165 THR A CA 1
ATOM 1311 C C . THR A 1 165 ? 8.072 10.424 -9.844 1.00 89.69 165 THR A C 1
ATOM 1313 O O . THR A 1 165 ? 8.346 11.584 -10.151 1.00 89.69 165 THR A O 1
ATOM 1316 N N . LYS A 1 166 ? 7.012 9.797 -10.359 1.00 89.31 166 LYS A N 1
ATOM 1317 C CA . LYS A 1 166 ? 6.042 10.388 -11.289 1.00 89.31 166 LYS A CA 1
ATOM 1318 C C . LYS A 1 166 ? 4.623 10.061 -10.846 1.00 89.31 166 LYS A C 1
ATOM 1320 O O . LYS A 1 166 ? 4.384 9.040 -10.207 1.00 89.31 166 LYS A O 1
ATOM 1325 N N . GLY A 1 167 ? 3.677 10.928 -11.207 1.00 89.62 167 GLY A N 1
ATOM 1326 C CA . GLY A 1 167 ? 2.259 10.666 -10.960 1.00 89.62 167 GLY A CA 1
ATOM 1327 C C . GLY A 1 167 ? 1.838 9.324 -11.568 1.00 89.62 167 GLY A C 1
ATOM 1328 O O . GLY A 1 167 ? 2.212 9.017 -12.700 1.00 89.62 167 GLY A O 1
ATOM 1329 N N . GLY A 1 168 ? 1.096 8.522 -10.805 1.00 92.81 168 GLY A N 1
ATOM 1330 C CA . GLY A 1 168 ? 0.566 7.229 -11.240 1.00 92.81 168 GLY A CA 1
ATOM 1331 C C . GLY A 1 168 ? 1.380 5.998 -10.830 1.00 92.81 168 GLY A C 1
ATOM 1332 O O . GLY A 1 168 ? 0.813 4.916 -10.734 1.00 92.81 168 GLY A O 1
ATOM 1333 N N . THR A 1 169 ? 2.680 6.105 -10.533 1.00 94.56 169 THR A N 1
ATOM 1334 C CA . THR A 1 169 ? 3.481 4.913 -10.161 1.00 94.56 169 THR A CA 1
ATOM 1335 C C . THR A 1 169 ? 3.032 4.311 -8.826 1.00 94.56 169 THR A C 1
ATOM 1337 O O . THR A 1 169 ? 2.973 3.095 -8.675 1.00 94.56 169 THR A O 1
ATOM 1340 N N . GLY A 1 170 ? 2.621 5.156 -7.877 1.00 94.88 170 GLY A N 1
ATOM 1341 C CA . GLY A 1 170 ? 1.989 4.715 -6.632 1.00 94.88 170 GLY A CA 1
ATOM 1342 C C . GLY A 1 170 ? 0.678 3.954 -6.859 1.00 94.88 170 GLY A C 1
ATOM 1343 O O . GLY A 1 170 ? 0.452 2.948 -6.190 1.00 94.88 170 GLY A O 1
ATOM 1344 N N . ASP A 1 171 ? -0.129 4.372 -7.839 1.00 96.88 171 ASP A N 1
ATOM 1345 C CA . ASP A 1 171 ? -1.399 3.715 -8.176 1.00 96.88 171 ASP A CA 1
ATOM 1346 C C . ASP A 1 171 ? -1.160 2.328 -8.790 1.00 96.88 171 ASP A C 1
ATOM 1348 O O . ASP A 1 171 ? -1.860 1.366 -8.466 1.00 96.88 171 ASP A O 1
ATOM 1352 N N . VAL A 1 172 ? -0.121 2.199 -9.627 1.00 97.94 172 VAL A N 1
ATOM 1353 C CA . VAL A 1 172 ? 0.329 0.905 -10.163 1.00 97.94 172 VAL A CA 1
ATOM 1354 C C . VAL A 1 172 ? 0.713 -0.032 -9.018 1.00 97.94 172 VAL A C 1
ATOM 1356 O O . VAL A 1 172 ? 0.229 -1.165 -8.965 1.00 97.94 172 VAL A O 1
ATOM 1359 N N . LEU A 1 173 ? 1.516 0.443 -8.060 1.00 98.12 173 LEU A N 1
ATOM 1360 C CA . LEU A 1 173 ? 1.883 -0.338 -6.879 1.00 98.12 173 LEU A CA 1
ATOM 1361 C C . LEU A 1 173 ? 0.653 -0.743 -6.054 1.00 98.12 173 LEU A C 1
ATOM 1363 O O . LEU A 1 173 ? 0.518 -1.916 -5.709 1.00 98.12 173 LEU A O 1
ATOM 1367 N N . ALA A 1 174 ? -0.267 0.181 -5.768 1.00 97.94 174 ALA A N 1
ATOM 1368 C CA . ALA A 1 174 ? -1.487 -0.118 -5.019 1.00 97.94 174 ALA A CA 1
ATOM 1369 C C . ALA A 1 174 ? -2.344 -1.188 -5.723 1.00 97.94 174 ALA A C 1
ATOM 1371 O O . ALA A 1 174 ? -2.822 -2.129 -5.081 1.00 97.94 174 ALA A O 1
ATOM 1372 N N . GLY A 1 175 ? -2.471 -1.106 -7.052 1.00 98.00 175 GLY A N 1
ATOM 1373 C CA . GLY A 1 175 ? -3.139 -2.115 -7.873 1.00 98.00 175 GLY A CA 1
ATOM 1374 C C . GLY A 1 175 ? -2.460 -3.486 -7.807 1.00 98.00 175 GLY A C 1
ATOM 1375 O O . GLY A 1 175 ? -3.137 -4.502 -7.635 1.00 98.00 175 GLY A O 1
ATOM 1376 N N . MET A 1 176 ? -1.125 -3.530 -7.871 1.00 98.38 176 MET A N 1
ATOM 1377 C CA . MET A 1 176 ? -0.354 -4.770 -7.717 1.00 98.38 176 MET A CA 1
ATOM 1378 C C . MET A 1 176 ? -0.543 -5.399 -6.335 1.00 98.38 176 MET A C 1
ATOM 1380 O O . MET A 1 176 ? -0.790 -6.603 -6.239 1.00 98.38 176 MET A O 1
ATOM 1384 N N . VAL A 1 177 ? -0.460 -4.595 -5.271 1.00 98.69 177 VAL A N 1
ATOM 1385 C CA . VAL A 1 177 ? -0.682 -5.045 -3.890 1.00 98.69 177 VAL A CA 1
ATOM 1386 C C . VAL A 1 177 ? -2.081 -5.642 -3.766 1.00 98.69 177 VAL A C 1
ATOM 1388 O O . VAL A 1 177 ? -2.224 -6.760 -3.274 1.00 98.69 177 VAL A O 1
ATOM 1391 N N . ALA A 1 178 ? -3.108 -4.951 -4.268 1.00 98.19 178 ALA A N 1
ATOM 1392 C CA . ALA A 1 178 ? -4.483 -5.440 -4.239 1.00 98.19 178 ALA A CA 1
ATOM 1393 C C . ALA A 1 178 ? -4.639 -6.765 -4.997 1.00 98.19 178 ALA A C 1
ATOM 1395 O O . ALA A 1 178 ? -5.230 -7.708 -4.465 1.00 98.19 178 ALA A O 1
ATOM 1396 N N . ALA A 1 179 ? -4.068 -6.871 -6.200 1.00 97.94 179 ALA A N 1
ATOM 1397 C CA . ALA A 1 179 ? -4.118 -8.081 -7.013 1.00 97.94 179 ALA A CA 1
ATOM 1398 C C . ALA A 1 179 ? -3.454 -9.274 -6.307 1.00 97.94 179 ALA A C 1
ATOM 1400 O O . ALA A 1 179 ? -4.074 -10.333 -6.173 1.00 97.94 179 ALA A O 1
ATOM 1401 N N . LEU A 1 180 ? -2.233 -9.102 -5.790 1.00 97.94 180 LEU A N 1
ATOM 1402 C CA . LEU A 1 180 ? -1.524 -10.160 -5.067 1.00 97.94 180 LEU A CA 1
ATOM 1403 C C . LEU A 1 180 ? -2.214 -10.514 -3.749 1.00 97.94 180 LEU A C 1
ATOM 1405 O O . LEU A 1 180 ? -2.254 -11.691 -3.379 1.00 97.94 180 LEU A O 1
ATOM 1409 N N . TYR A 1 181 ? -2.821 -9.541 -3.069 1.00 98.38 181 TYR A N 1
ATOM 1410 C CA . TYR A 1 181 ? -3.486 -9.784 -1.795 1.00 98.38 181 TYR A CA 1
ATOM 1411 C C . TYR A 1 181 ? -4.717 -10.690 -1.940 1.00 98.38 181 TYR A C 1
ATOM 1413 O O . TYR A 1 181 ? -5.069 -11.421 -1.014 1.00 98.38 181 TYR A O 1
ATOM 1421 N N . THR A 1 182 ? -5.325 -10.772 -3.128 1.00 97.19 182 THR A N 1
ATOM 1422 C CA . THR A 1 182 ? -6.433 -11.711 -3.377 1.00 97.19 182 THR A CA 1
ATOM 1423 C C . THR A 1 182 ? -6.060 -13.182 -3.158 1.00 97.19 182 THR A C 1
ATOM 1425 O O . THR A 1 182 ? -6.934 -13.976 -2.806 1.00 97.19 182 THR A O 1
ATOM 1428 N N . LYS A 1 183 ? -4.784 -13.555 -3.335 1.00 95.94 183 LYS A N 1
ATOM 1429 C CA . LYS A 1 183 ? -4.300 -14.946 -3.256 1.00 95.94 183 LYS A CA 1
ATOM 1430 C C . LYS A 1 183 ? -3.265 -15.198 -2.162 1.00 95.94 183 LYS A C 1
ATOM 1432 O O . LYS A 1 183 ? -2.956 -16.354 -1.907 1.00 95.94 183 LYS A O 1
ATOM 1437 N N . ASN A 1 184 ? -2.763 -14.149 -1.518 1.00 96.88 184 ASN A N 1
ATOM 1438 C CA . ASN A 1 184 ? -1.662 -14.241 -0.563 1.00 96.88 184 ASN A CA 1
ATOM 1439 C C . ASN A 1 184 ? -2.014 -13.594 0.784 1.00 96.88 184 ASN A C 1
ATOM 1441 O O . ASN A 1 184 ? -3.026 -12.895 0.914 1.00 96.88 184 ASN A O 1
ATOM 1445 N N . GLU A 1 185 ? -1.159 -13.826 1.777 1.00 96.25 185 GLU A N 1
ATOM 1446 C CA . GLU A 1 185 ? -1.147 -13.085 3.041 1.00 96.25 185 GLU A CA 1
ATOM 1447 C C . GLU A 1 185 ? -0.691 -11.636 2.824 1.00 96.25 185 GLU A C 1
ATOM 1449 O O . GLU A 1 185 ? 0.030 -11.337 1.869 1.00 96.25 185 GLU A O 1
ATOM 1454 N N . ALA A 1 186 ? -1.099 -10.738 3.723 1.00 97.38 186 ALA A N 1
ATOM 1455 C CA . ALA A 1 186 ? -0.913 -9.296 3.568 1.00 97.38 186 ALA A CA 1
ATOM 1456 C C . ALA A 1 186 ? 0.563 -8.888 3.398 1.00 97.38 186 ALA A C 1
ATOM 1458 O O . ALA A 1 186 ? 0.904 -8.167 2.460 1.00 97.38 186 ALA A O 1
ATOM 1459 N N . PHE A 1 187 ? 1.449 -9.423 4.243 1.00 97.81 187 PHE A N 1
ATOM 1460 C CA . PHE A 1 187 ? 2.888 -9.159 4.176 1.00 97.81 187 PHE A CA 1
ATOM 1461 C C . PHE A 1 187 ? 3.514 -9.616 2.857 1.00 97.81 187 PHE A C 1
ATOM 1463 O O . PHE A 1 187 ? 4.186 -8.833 2.189 1.00 97.81 187 PHE A O 1
ATOM 1470 N N . LEU A 1 188 ? 3.242 -10.861 2.447 1.00 97.56 188 LEU A N 1
ATOM 1471 C CA . LEU A 1 188 ? 3.777 -11.423 1.207 1.00 97.56 188 LEU A CA 1
ATOM 1472 C C . LEU A 1 188 ? 3.271 -10.655 -0.020 1.00 97.56 188 LEU A C 1
ATOM 1474 O O . LEU A 1 188 ? 4.042 -10.388 -0.940 1.00 97.56 188 LEU A O 1
ATOM 1478 N N . ALA A 1 189 ? 1.994 -10.266 -0.025 1.00 98.38 189 ALA A N 1
ATOM 1479 C CA . ALA A 1 189 ? 1.417 -9.459 -1.093 1.00 98.38 189 ALA A CA 1
ATOM 1480 C C . ALA A 1 189 ? 2.081 -8.079 -1.191 1.00 98.38 189 ALA A C 1
ATOM 1482 O O . ALA A 1 189 ? 2.466 -7.666 -2.283 1.00 98.38 189 ALA A O 1
ATOM 1483 N N . ALA A 1 190 ? 2.248 -7.389 -0.059 1.00 98.56 190 ALA A N 1
ATOM 1484 C CA . ALA A 1 190 ? 2.866 -6.070 0.000 1.00 98.56 190 ALA A CA 1
ATOM 1485 C C . ALA A 1 190 ? 4.346 -6.102 -0.413 1.00 98.56 190 ALA A C 1
ATOM 1487 O O . ALA A 1 190 ? 4.752 -5.362 -1.308 1.00 98.56 190 ALA A O 1
ATOM 1488 N N . ALA A 1 191 ? 5.138 -6.994 0.188 1.00 98.38 191 ALA A N 1
ATOM 1489 C CA . ALA A 1 191 ? 6.562 -7.129 -0.105 1.00 98.38 191 ALA A CA 1
ATOM 1490 C C . ALA A 1 191 ? 6.810 -7.608 -1.542 1.00 98.38 191 ALA A C 1
ATOM 1492 O O . ALA A 1 191 ? 7.646 -7.044 -2.246 1.00 98.38 191 ALA A O 1
ATOM 1493 N N . GLY A 1 192 ? 6.047 -8.601 -2.011 1.00 97.94 192 GLY A N 1
ATOM 1494 C CA . GLY A 1 192 ? 6.155 -9.115 -3.375 1.00 97.94 192 GLY A CA 1
ATOM 1495 C C . GLY A 1 192 ? 5.781 -8.074 -4.432 1.00 97.94 192 GLY A C 1
ATOM 1496 O O . GLY A 1 192 ? 6.494 -7.929 -5.425 1.00 97.94 192 GLY A O 1
ATOM 1497 N N . ALA A 1 193 ? 4.707 -7.308 -4.207 1.00 98.38 193 ALA A N 1
ATOM 1498 C CA . ALA A 1 193 ? 4.316 -6.221 -5.103 1.00 98.38 193 ALA A CA 1
ATOM 1499 C C . ALA A 1 193 ? 5.397 -5.139 -5.170 1.00 98.38 193 ALA A C 1
ATOM 1501 O O . ALA A 1 193 ? 5.817 -4.782 -6.268 1.00 98.38 193 ALA A O 1
ATOM 1502 N N . ALA A 1 194 ? 5.885 -4.666 -4.018 1.00 98.44 194 ALA A N 1
ATOM 1503 C CA . ALA A 1 194 ? 6.946 -3.664 -3.948 1.00 98.44 194 ALA A CA 1
ATOM 1504 C C . ALA A 1 194 ? 8.221 -4.134 -4.663 1.00 98.44 194 ALA A C 1
ATOM 1506 O O . ALA A 1 194 ? 8.807 -3.385 -5.445 1.00 98.44 194 ALA A O 1
ATOM 1507 N N . PHE A 1 195 ? 8.607 -5.399 -4.467 1.00 98.31 195 PHE A N 1
ATOM 1508 C CA . PHE A 1 195 ? 9.788 -5.986 -5.097 1.00 98.31 195 PHE A CA 1
ATOM 1509 C C . PHE A 1 195 ? 9.677 -6.009 -6.622 1.00 98.31 195 PHE A C 1
ATOM 1511 O O . PHE A 1 195 ? 10.552 -5.497 -7.321 1.00 98.31 195 PHE A O 1
ATOM 1518 N N . VAL A 1 196 ? 8.577 -6.548 -7.156 1.00 98.19 196 VAL A N 1
ATOM 1519 C CA . VAL A 1 196 ? 8.351 -6.595 -8.608 1.00 98.19 196 VAL A CA 1
ATOM 1520 C C . VAL A 1 196 ? 8.238 -5.184 -9.188 1.00 98.19 196 VAL A C 1
ATOM 1522 O O . VAL A 1 196 ? 8.800 -4.920 -10.248 1.00 98.19 196 VAL A O 1
ATOM 1525 N N . HIS A 1 197 ? 7.561 -4.270 -8.491 1.00 98.12 197 HIS A N 1
ATOM 1526 C CA . HIS A 1 197 ? 7.382 -2.882 -8.910 1.00 98.12 197 HIS A CA 1
ATOM 1527 C C . HIS A 1 197 ? 8.723 -2.144 -9.042 1.00 98.12 197 HIS A C 1
ATOM 1529 O O . HIS A 1 197 ? 9.003 -1.544 -10.082 1.00 98.12 197 HIS A O 1
ATOM 1535 N N . LYS A 1 198 ? 9.595 -2.247 -8.031 1.00 98.00 198 LYS A N 1
ATOM 1536 C CA . LYS A 1 198 ? 10.947 -1.670 -8.067 1.00 98.00 198 LYS A CA 1
ATOM 1537 C C . LYS A 1 198 ? 11.802 -2.285 -9.162 1.00 98.00 198 LYS A C 1
ATOM 1539 O O . LYS A 1 198 ? 12.439 -1.561 -9.927 1.00 98.00 198 LYS A O 1
ATOM 1544 N N . ARG A 1 199 ? 11.746 -3.609 -9.312 1.00 98.06 199 ARG A N 1
ATOM 1545 C CA . ARG A 1 199 ? 12.505 -4.311 -10.346 1.00 98.06 1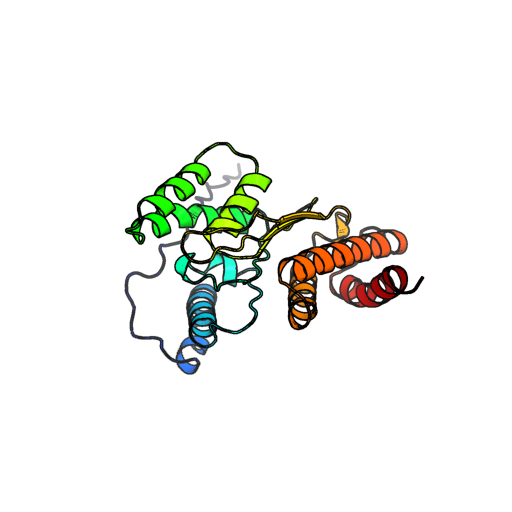99 ARG A CA 1
ATOM 1546 C C . ARG A 1 199 ? 12.045 -3.955 -11.763 1.00 98.06 199 ARG A C 1
ATOM 1548 O O . ARG A 1 199 ? 12.875 -3.846 -12.661 1.00 98.06 199 ARG A O 1
ATOM 1555 N N . ALA A 1 200 ? 10.749 -3.726 -11.966 1.00 98.06 200 ALA A N 1
ATOM 1556 C CA . ALA A 1 200 ? 10.215 -3.247 -13.239 1.00 98.06 200 ALA A CA 1
ATOM 1557 C C . ALA A 1 200 ? 10.706 -1.825 -13.552 1.00 98.06 200 ALA A C 1
ATOM 1559 O O . ALA A 1 200 ? 11.080 -1.538 -14.689 1.00 98.06 200 ALA A O 1
ATOM 1560 N N . GLY A 1 201 ? 10.800 -0.962 -12.536 1.00 97.81 201 GLY A N 1
ATOM 1561 C CA . GLY A 1 201 ? 11.412 0.358 -12.669 1.00 97.81 201 GLY A CA 1
ATOM 1562 C C . GLY A 1 201 ? 12.878 0.293 -13.105 1.00 97.81 201 GLY A C 1
ATOM 1563 O O . GLY A 1 201 ? 13.291 1.062 -13.971 1.00 97.81 201 GLY A O 1
ATOM 1564 N N . GLU A 1 202 ? 13.675 -0.622 -12.550 1.00 97.94 202 GLU A N 1
ATOM 1565 C CA . GLU A 1 202 ? 15.081 -0.825 -12.948 1.00 97.94 202 GLU A CA 1
ATOM 1566 C C . GLU A 1 202 ? 15.223 -1.344 -14.384 1.00 97.94 202 GLU A C 1
ATOM 1568 O O . GLU A 1 202 ? 16.098 -0.898 -15.134 1.00 97.94 202 GLU A O 1
ATOM 1573 N N . ASP A 1 203 ? 14.339 -2.255 -14.795 1.00 97.50 203 ASP A N 1
ATOM 1574 C CA . ASP A 1 203 ? 14.315 -2.770 -16.164 1.00 97.50 203 ASP A CA 1
ATOM 1575 C C . ASP A 1 203 ? 13.997 -1.658 -17.167 1.00 97.50 203 ASP A C 1
ATOM 1577 O O . ASP A 1 203 ? 14.657 -1.550 -18.203 1.00 97.50 203 ASP A O 1
ATOM 1581 N N . LEU A 1 204 ? 13.029 -0.794 -16.847 1.00 97.62 204 LEU A N 1
ATOM 1582 C CA . LEU A 1 204 ? 12.724 0.385 -17.658 1.00 97.62 204 LEU A CA 1
ATOM 1583 C C . LEU A 1 204 ? 13.856 1.392 -17.661 1.00 97.62 204 LEU A C 1
ATOM 1585 O O . LEU A 1 204 ? 14.166 1.938 -18.714 1.00 97.62 204 LEU A O 1
ATOM 1589 N N . TYR A 1 205 ? 14.511 1.609 -16.523 1.00 97.69 205 TYR A N 1
ATOM 1590 C CA . TYR A 1 205 ? 15.670 2.489 -16.469 1.00 97.69 205 TYR A CA 1
ATOM 1591 C C . TYR A 1 205 ? 16.779 2.022 -17.412 1.00 97.69 205 TYR A C 1
ATOM 1593 O O . TYR A 1 205 ? 17.361 2.827 -18.136 1.00 97.69 205 TYR A O 1
ATOM 1601 N N . THR A 1 206 ? 17.011 0.712 -17.482 1.00 96.81 206 THR A N 1
ATOM 1602 C CA . THR A 1 206 ? 17.996 0.133 -18.404 1.00 96.81 206 THR A CA 1
ATOM 1603 C C . THR A 1 206 ? 17.637 0.384 -19.874 1.00 96.81 206 THR A C 1
ATOM 1605 O O . THR A 1 206 ? 18.529 0.586 -20.695 1.00 96.81 206 THR A O 1
ATOM 1608 N N . LYS A 1 207 ? 16.343 0.388 -20.221 1.00 95.06 207 LYS A N 1
ATOM 1609 C CA . LYS A 1 207 ? 15.858 0.553 -21.603 1.00 95.06 207 LYS A CA 1
ATOM 1610 C C . LYS A 1 207 ? 15.684 2.018 -22.025 1.00 95.06 207 LYS A C 1
ATOM 1612 O O . LYS A 1 207 ? 15.978 2.372 -23.162 1.00 95.06 207 LYS A O 1
ATOM 1617 N N . ASN A 1 208 ? 15.195 2.861 -21.119 1.00 95.06 208 ASN A N 1
ATOM 1618 C CA . ASN A 1 208 ? 14.656 4.191 -21.411 1.00 95.06 208 ASN A CA 1
ATOM 1619 C C . ASN A 1 208 ? 15.321 5.301 -20.575 1.00 95.06 208 ASN A C 1
ATOM 1621 O O . ASN A 1 208 ? 14.967 6.475 -20.707 1.00 95.06 208 ASN A O 1
ATOM 1625 N N . GLY A 1 209 ? 16.253 4.965 -19.678 1.00 96.19 209 GLY A N 1
ATOM 1626 C CA . GLY A 1 209 ? 16.722 5.888 -18.646 1.00 96.19 209 GLY A CA 1
ATOM 1627 C C . GLY A 1 209 ? 15.565 6.343 -17.753 1.00 96.19 209 GLY A C 1
ATOM 1628 O O . GLY A 1 209 ? 14.638 5.592 -17.465 1.00 96.19 209 GLY A O 1
ATOM 1629 N N . TYR A 1 210 ? 15.563 7.609 -17.339 1.00 96.00 210 TYR A N 1
ATOM 1630 C CA . TYR A 1 210 ? 14.475 8.172 -16.525 1.00 96.00 210 TYR A CA 1
ATOM 1631 C C . TYR A 1 210 ? 13.192 8.499 -17.321 1.00 96.00 210 TYR A C 1
ATOM 1633 O O . TYR A 1 210 ? 12.231 9.039 -16.764 1.00 96.00 210 TYR A O 1
ATOM 1641 N N . TRP A 1 211 ? 13.149 8.210 -18.625 1.00 95.56 211 TRP A N 1
ATOM 1642 C CA . TRP A 1 211 ? 12.120 8.683 -19.557 1.00 95.56 211 TRP A CA 1
ATOM 1643 C C . TRP A 1 211 ? 11.005 7.655 -19.802 1.00 95.56 211 TRP A C 1
ATOM 1645 O O . TRP A 1 211 ? 10.714 7.305 -20.941 1.00 95.56 211 TRP A O 1
ATOM 1655 N N . TYR A 1 212 ? 10.369 7.186 -18.727 1.00 96.31 212 TYR A N 1
ATOM 1656 C CA . TYR A 1 212 ? 9.175 6.327 -18.770 1.00 96.31 212 TYR A CA 1
ATOM 1657 C C . TYR A 1 212 ? 8.080 6.853 -17.829 1.00 96.31 212 TYR A C 1
ATOM 1659 O O . TYR A 1 212 ? 8.365 7.642 -16.927 1.00 96.31 212 TYR A O 1
ATOM 1667 N N . ASN A 1 213 ? 6.825 6.475 -18.034 1.00 96.31 213 ASN A N 1
ATOM 1668 C CA . ASN A 1 213 ? 5.677 6.867 -17.211 1.00 96.31 213 ASN A CA 1
ATOM 1669 C C . ASN A 1 213 ? 5.021 5.647 -16.524 1.00 96.31 213 ASN A C 1
ATOM 1671 O O . ASN A 1 213 ? 5.531 4.529 -16.588 1.00 96.31 213 ASN A O 1
ATOM 1675 N N . ALA A 1 214 ? 3.903 5.862 -15.824 1.00 96.44 214 ALA A N 1
ATOM 1676 C CA . ALA A 1 214 ? 3.194 4.797 -15.110 1.00 96.44 214 ALA A CA 1
ATOM 1677 C C . ALA A 1 214 ? 2.602 3.716 -16.040 1.00 96.44 214 ALA A C 1
ATOM 1679 O O . ALA A 1 214 ? 2.544 2.546 -15.658 1.00 96.44 214 ALA A O 1
ATOM 1680 N N . SER A 1 215 ? 2.203 4.073 -17.263 1.00 96.88 215 SER A N 1
ATOM 1681 C CA . SER A 1 215 ? 1.736 3.109 -18.265 1.00 96.88 215 SER A CA 1
ATOM 1682 C C . SER A 1 215 ? 2.882 2.226 -18.749 1.00 96.88 215 SER A C 1
ATOM 1684 O O . SER A 1 215 ? 2.742 1.008 -18.736 1.00 96.88 215 SER A O 1
ATOM 1686 N N . ASP A 1 216 ? 4.046 2.813 -19.048 1.00 97.56 216 ASP A N 1
ATOM 1687 C CA . ASP A 1 216 ? 5.244 2.040 -19.410 1.00 97.56 216 ASP A CA 1
ATOM 1688 C C . ASP A 1 216 ? 5.620 1.055 -18.289 1.00 97.56 216 ASP A C 1
ATOM 1690 O O . ASP A 1 216 ? 5.961 -0.100 -18.543 1.00 97.56 216 ASP A O 1
ATOM 1694 N N . LEU A 1 217 ? 5.517 1.499 -17.028 1.00 97.62 217 LEU A N 1
ATOM 1695 C CA . LEU A 1 217 ? 5.738 0.655 -15.851 1.00 97.62 217 LEU A CA 1
ATOM 1696 C C . LEU A 1 217 ? 4.732 -0.494 -15.770 1.00 97.62 217 LEU A C 1
ATOM 1698 O O . LEU A 1 217 ? 5.125 -1.630 -15.504 1.00 97.62 217 LEU A O 1
ATOM 1702 N N . THR A 1 218 ? 3.462 -0.218 -16.059 1.00 97.50 218 THR A N 1
ATOM 1703 C CA . THR A 1 218 ? 2.401 -1.230 -16.128 1.00 97.50 218 THR A CA 1
ATOM 1704 C C . THR A 1 218 ? 2.706 -2.288 -17.189 1.00 97.50 218 THR A C 1
ATOM 1706 O O . THR A 1 218 ? 2.632 -3.483 -16.901 1.00 97.50 218 THR A O 1
ATOM 1709 N N . ASP A 1 219 ? 3.141 -1.869 -18.377 1.00 97.88 219 ASP A N 1
ATOM 1710 C CA . ASP A 1 219 ? 3.491 -2.766 -19.485 1.00 97.88 219 ASP A CA 1
ATOM 1711 C C . ASP A 1 219 ? 4.782 -3.562 -19.227 1.00 97.88 219 ASP A C 1
ATOM 1713 O O . ASP A 1 219 ? 4.961 -4.679 -19.733 1.00 97.88 219 ASP A O 1
ATOM 1717 N N . GLN A 1 220 ? 5.691 -3.016 -18.415 1.00 98.00 220 GLN A N 1
ATOM 1718 C CA . GLN A 1 220 ? 6.925 -3.689 -18.026 1.00 98.00 220 GLN A CA 1
ATOM 1719 C C . GLN A 1 220 ? 6.693 -4.785 -16.974 1.00 98.00 220 GLN A C 1
ATOM 1721 O O . GLN A 1 220 ? 7.393 -5.801 -17.006 1.00 98.00 220 GLN A O 1
ATOM 1726 N N . ILE A 1 221 ? 5.719 -4.634 -16.067 1.00 97.94 221 ILE A N 1
ATOM 1727 C CA . ILE A 1 221 ? 5.489 -5.576 -14.954 1.00 97.94 221 ILE A CA 1
ATOM 1728 C C . ILE A 1 221 ? 5.388 -7.041 -15.419 1.00 97.94 221 ILE A C 1
ATOM 1730 O O . ILE A 1 221 ? 6.143 -7.864 -14.892 1.00 97.94 221 ILE A O 1
ATOM 1734 N N . PRO A 1 222 ? 4.560 -7.414 -16.419 1.00 97.12 222 PRO A N 1
ATOM 1735 C CA . PRO A 1 222 ? 4.484 -8.800 -16.884 1.00 97.12 222 PRO A CA 1
ATOM 1736 C C . PRO A 1 222 ? 5.818 -9.339 -17.419 1.00 97.12 222 PRO A C 1
ATOM 1738 O O . PRO A 1 222 ? 6.150 -10.503 -17.196 1.00 97.12 222 PRO A O 1
ATOM 1741 N N . GLN A 1 223 ? 6.609 -8.500 -18.097 1.00 97.19 223 GLN A N 1
ATOM 1742 C CA . GLN A 1 223 ? 7.925 -8.883 -18.623 1.00 97.19 223 GLN A CA 1
ATOM 1743 C C . GLN A 1 223 ? 8.914 -9.140 -17.482 1.00 97.19 223 GLN A C 1
ATOM 1745 O O . GLN A 1 223 ? 9.629 -10.144 -17.487 1.00 97.19 223 GLN A O 1
ATOM 1750 N N . THR A 1 224 ? 8.924 -8.260 -16.480 1.00 97.38 224 THR A N 1
ATOM 1751 C CA . THR A 1 224 ? 9.769 -8.395 -15.291 1.00 97.38 224 THR A CA 1
ATOM 1752 C C . THR A 1 224 ? 9.382 -9.622 -14.475 1.00 97.38 224 THR A C 1
ATOM 1754 O O . THR A 1 224 ? 10.260 -10.397 -14.107 1.00 97.38 224 THR A O 1
ATOM 1757 N N . MET A 1 225 ? 8.087 -9.864 -14.251 1.00 96.38 225 MET A N 1
ATOM 1758 C CA . MET A 1 225 ? 7.611 -11.078 -13.579 1.00 96.38 225 MET A CA 1
ATOM 1759 C C . MET A 1 225 ? 8.009 -12.338 -14.347 1.00 96.38 225 MET A C 1
ATOM 1761 O O . MET A 1 225 ? 8.501 -13.286 -13.740 1.00 96.38 225 MET A O 1
ATOM 1765 N N . LYS A 1 226 ? 7.864 -12.344 -15.680 1.00 96.56 226 LYS A N 1
ATOM 1766 C CA . LYS A 1 226 ? 8.302 -13.473 -16.510 1.00 96.56 226 LYS A CA 1
ATOM 1767 C C . LYS A 1 226 ? 9.785 -13.778 -16.295 1.00 96.56 226 LYS A C 1
ATOM 1769 O O . LYS A 1 226 ? 10.140 -14.936 -16.115 1.00 96.56 226 LYS A O 1
ATOM 1774 N N . ARG A 1 227 ? 10.630 -12.744 -16.272 1.00 95.12 227 ARG A N 1
ATOM 1775 C CA . ARG A 1 227 ? 12.066 -12.895 -16.013 1.00 95.12 227 ARG A CA 1
ATOM 1776 C C . ARG A 1 227 ? 12.366 -13.382 -14.596 1.00 95.12 227 ARG A C 1
ATOM 1778 O O . ARG A 1 227 ? 13.288 -14.154 -14.431 1.00 95.12 227 ARG A O 1
ATOM 1785 N N . LEU A 1 228 ? 11.639 -12.912 -13.586 1.00 94.12 228 LEU A N 1
ATOM 1786 C CA . LEU A 1 228 ? 11.919 -13.259 -12.188 1.00 94.12 228 LEU A CA 1
ATOM 1787 C C . LEU A 1 228 ? 11.467 -14.671 -11.800 1.00 94.12 228 LEU A C 1
ATOM 1789 O O . LEU A 1 228 ? 12.069 -15.270 -10.918 1.00 94.12 228 LEU A O 1
ATOM 1793 N N . PHE A 1 229 ? 10.386 -15.172 -12.403 1.00 90.38 229 PHE A N 1
ATOM 1794 C CA . PHE A 1 229 ? 9.752 -16.422 -11.970 1.00 90.38 229 PHE A CA 1
ATOM 1795 C C . PHE A 1 229 ? 9.941 -17.595 -12.934 1.00 90.38 229 PHE A C 1
ATOM 1797 O O . PHE A 1 229 ? 9.658 -18.729 -12.553 1.00 90.38 229 PHE A O 1
ATOM 1804 N N . PHE A 1 230 ? 10.369 -17.348 -14.174 1.00 87.19 230 PHE A N 1
ATOM 1805 C CA . PHE A 1 230 ? 10.399 -18.375 -15.223 1.00 87.19 230 PHE A CA 1
ATOM 1806 C C . PHE A 1 230 ? 11.693 -18.410 -16.048 1.00 87.19 230 PHE A C 1
ATOM 1808 O O . PHE A 1 230 ? 11.756 -19.167 -17.018 1.00 87.19 230 PHE A O 1
ATOM 1815 N N . LEU A 1 231 ? 12.699 -17.606 -15.700 1.00 61.22 231 LEU A N 1
ATOM 1816 C CA . LEU A 1 231 ? 14.036 -17.608 -16.302 1.00 61.22 231 LEU A CA 1
ATOM 1817 C C . LEU A 1 231 ? 15.085 -17.680 -15.192 1.00 61.22 231 LEU A C 1
ATOM 1819 O O . LEU A 1 231 ? 16.113 -18.345 -15.434 1.00 61.22 231 LEU A O 1
#

Radius of gyration: 19.63 Å; Cα contacts (8 Å, |Δi|>4): 315; chains: 1; bounding box: 45×66×52 Å

Foldseek 3Di:
DDDDDDPDPPDPPDDDDPPPPPPQDPVSLVPDPPPLSSLLVVLQNVCVVCLPDAAEAEDSNLLNYALVSQRAAHEYEDEPVSLVSNLVNLVVVLVVDPDPVLNVLNVVSVDPDDPLVVQQSSQQSSNYWYFHDDQKTKIWHWHDDDPDTDRIDIDIAHAADPLCVAPQLSVQLSVQLVVQVVPDRNRCSNNVSSNLLRQLRVVCCVVPNSPDDNVSSNVSSVVSCCVVPPD

Secondary structure (DSSP, 8-state):
--------------S-SS------SHHHHTT-SSHHHHHHHHHHHHHHH-TTS--EE-THHHHH--GGG--TTPEE--BHHHHHHHHHTHHHHHTT---HHHHHHHHHTTS---HHHHHHHHHHHTTSEEEEBSSSEEEEE--EETTEEPPPEEEEE----GGG-STTHHHHHHHHHHHHHTTS-HHHHHHHHHHHHHHHHHHHHHHHTT---HHHHHHHHHHHHHHHHH-

pLDDT: mean 86.53, std 18.43, range [27.98, 98.69]

Mean predicted aligned error: 7.89 Å

Nearest PDB structures (foldseek):
  3rss-assembly1_A  TM=7.705E-01  e=6.733E-08  Thermotoga maritima MSB8
  4isg-assembly1_A  TM=2.622E-01  e=2.781E+00  Homo sapiens
  4tvx-assembly2_I  TM=3.317E-01  e=5.233E+00  Escherichia coli K-12
  5hex-assembly2_B  TM=2.181E-01  e=9.339E+00  Homo sapiens